Protein AF-A0A0Q4N2P0-F1 (afdb_monomer)

Structure (mmCIF, N/CA/C/O backbone):
data_AF-A0A0Q4N2P0-F1
#
_entry.id   AF-A0A0Q4N2P0-F1
#
loop_
_atom_site.group_PDB
_atom_site.id
_atom_site.type_symbol
_atom_site.label_atom_id
_atom_site.label_alt_id
_atom_site.label_comp_id
_atom_site.label_asym_id
_atom_site.label_entity_id
_atom_site.label_seq_id
_atom_site.pdbx_PDB_ins_code
_atom_site.Cartn_x
_atom_site.Cartn_y
_atom_site.Cartn_z
_atom_site.occupancy
_atom_site.B_iso_or_equiv
_atom_site.auth_seq_id
_atom_site.auth_comp_id
_atom_site.auth_asym_id
_atom_site.auth_atom_id
_atom_site.pdbx_PDB_model_num
ATOM 1 N N . MET A 1 1 ? 35.177 18.898 -22.103 1.00 40.25 1 MET A N 1
ATOM 2 C CA . MET A 1 1 ? 36.003 17.781 -22.608 1.00 40.25 1 MET A CA 1
ATOM 3 C C . MET A 1 1 ? 35.156 16.531 -22.483 1.00 40.25 1 MET A C 1
ATOM 5 O O . MET A 1 1 ? 34.851 16.154 -21.363 1.00 40.25 1 MET A O 1
ATOM 9 N N . THR A 1 2 ? 34.687 15.965 -23.589 1.00 44.34 2 THR A N 1
ATOM 10 C CA . THR A 1 2 ? 33.916 14.716 -23.588 1.00 44.34 2 THR A CA 1
ATOM 11 C C . THR A 1 2 ? 34.874 13.546 -23.350 1.00 44.34 2 THR A C 1
ATOM 13 O O . THR A 1 2 ? 35.857 13.396 -24.076 1.00 44.34 2 THR A O 1
ATOM 16 N N . GLN A 1 3 ? 34.646 12.768 -22.287 1.00 54.09 3 GLN A N 1
ATOM 17 C CA . GLN A 1 3 ? 35.372 11.512 -22.058 1.00 54.09 3 GLN A CA 1
ATOM 18 C C . GLN A 1 3 ? 35.049 10.526 -23.185 1.00 54.09 3 GLN A C 1
ATOM 20 O O . GLN A 1 3 ? 33.969 10.586 -23.773 1.00 54.09 3 GLN A O 1
ATOM 25 N N . SER A 1 4 ? 35.986 9.635 -23.523 1.00 59.88 4 SER A N 1
ATOM 26 C CA . SER A 1 4 ? 35.697 8.619 -24.536 1.00 59.88 4 SER A CA 1
ATOM 27 C C . SER A 1 4 ? 34.679 7.601 -23.988 1.00 59.88 4 SER A C 1
ATOM 29 O O . SER A 1 4 ? 34.742 7.275 -22.799 1.00 59.88 4 SER A O 1
ATOM 31 N N . PRO A 1 5 ? 33.789 7.038 -24.829 1.00 58.69 5 PRO A N 1
ATOM 32 C CA . PRO A 1 5 ? 32.802 6.033 -24.406 1.00 58.69 5 PRO A CA 1
ATOM 33 C C . PRO A 1 5 ? 33.418 4.839 -23.652 1.00 58.69 5 PRO A C 1
ATOM 35 O O . PRO A 1 5 ? 32.822 4.293 -22.732 1.00 58.69 5 PRO A O 1
ATOM 38 N N . PHE A 1 6 ? 34.662 4.479 -23.986 1.00 58.03 6 PHE A N 1
ATOM 39 C CA . PHE A 1 6 ? 35.413 3.404 -23.334 1.00 58.03 6 PHE A CA 1
ATOM 40 C C . PHE A 1 6 ? 35.863 3.755 -21.903 1.00 58.03 6 PHE A C 1
ATOM 42 O O . PHE A 1 6 ? 35.796 2.917 -21.005 1.00 58.03 6 PHE A O 1
ATOM 49 N N . GLN A 1 7 ? 36.297 4.999 -21.659 1.00 65.69 7 GLN A N 1
ATOM 50 C CA . GLN A 1 7 ? 36.649 5.472 -20.311 1.00 65.69 7 GLN A CA 1
ATOM 51 C C . GLN A 1 7 ? 35.414 5.600 -19.413 1.00 65.69 7 GLN A C 1
ATOM 53 O O . GLN A 1 7 ? 35.516 5.417 -18.201 1.00 65.69 7 GLN A O 1
ATOM 58 N N . PHE A 1 8 ? 34.264 5.885 -20.020 1.00 71.44 8 PHE A N 1
ATOM 59 C CA . PHE A 1 8 ? 32.977 6.008 -19.350 1.00 71.44 8 PHE A CA 1
ATOM 60 C C . PHE A 1 8 ? 32.439 4.649 -18.866 1.00 71.44 8 PHE A C 1
ATOM 62 O O . PHE A 1 8 ? 32.211 4.479 -17.670 1.00 71.44 8 PHE A O 1
ATOM 69 N N . ALA A 1 9 ? 32.352 3.656 -19.760 1.00 70.00 9 ALA A N 1
ATOM 70 C CA . ALA A 1 9 ? 31.955 2.277 -19.446 1.00 70.00 9 ALA A CA 1
ATOM 71 C C . ALA A 1 9 ? 32.813 1.657 -18.328 1.00 70.00 9 ALA A C 1
ATOM 73 O O . ALA A 1 9 ? 32.300 1.198 -17.311 1.00 70.00 9 ALA A O 1
ATOM 74 N N . THR A 1 10 ? 34.139 1.772 -18.458 1.00 76.75 10 THR A N 1
ATOM 75 C CA . THR A 1 10 ? 35.098 1.246 -17.469 1.00 76.75 10 THR A CA 1
ATOM 76 C C . THR A 1 10 ? 34.900 1.863 -16.080 1.00 76.75 10 THR A C 1
ATOM 78 O O . THR A 1 10 ? 35.131 1.217 -15.058 1.00 76.75 10 THR A O 1
ATOM 81 N N . ARG A 1 11 ? 34.487 3.134 -16.018 1.00 79.00 11 ARG A N 1
ATOM 82 C CA . ARG A 1 11 ? 34.264 3.840 -14.755 1.00 79.00 11 ARG A CA 1
ATOM 83 C C . ARG A 1 11 ? 32.935 3.458 -14.113 1.00 79.00 11 ARG A C 1
ATOM 85 O O . ARG A 1 11 ? 32.899 3.324 -12.893 1.00 79.00 11 ARG A O 1
ATOM 92 N N . LEU A 1 12 ? 31.891 3.248 -14.915 1.00 80.81 12 LEU A N 1
ATOM 93 C CA . LEU A 1 12 ? 30.617 2.711 -14.441 1.00 80.81 12 LEU A CA 1
ATOM 94 C C . LEU A 1 12 ? 30.805 1.309 -13.856 1.00 80.81 12 LEU A C 1
ATOM 96 O O . LEU A 1 12 ? 30.397 1.072 -12.724 1.00 80.81 12 LEU A O 1
ATOM 100 N N . ASP A 1 13 ? 31.507 0.427 -14.569 1.00 83.25 13 ASP A N 1
ATOM 101 C CA . ASP A 1 13 ? 31.791 -0.936 -14.109 1.00 83.25 13 ASP A CA 1
ATOM 102 C C . ASP A 1 13 ? 32.594 -0.929 -12.802 1.00 83.25 13 ASP A C 1
ATOM 104 O O . ASP A 1 13 ? 32.212 -1.577 -11.829 1.00 83.25 13 ASP A O 1
ATOM 108 N N . ALA A 1 14 ? 33.651 -0.113 -12.719 1.00 82.88 14 ALA A N 1
ATOM 109 C CA . ALA A 1 14 ? 34.452 0.017 -11.502 1.00 82.88 14 ALA A CA 1
ATOM 110 C C . ALA A 1 14 ? 33.663 0.599 -10.312 1.00 82.88 14 ALA A C 1
ATOM 112 O O . ALA A 1 14 ? 33.939 0.253 -9.159 1.00 82.88 14 ALA A O 1
ATOM 113 N N . ALA A 1 15 ? 32.707 1.497 -10.570 1.00 82.19 15 ALA A N 1
ATOM 114 C CA . ALA A 1 15 ? 31.836 2.061 -9.543 1.00 82.19 15 ALA A CA 1
ATOM 115 C C . ALA A 1 15 ? 30.784 1.042 -9.071 1.00 82.19 15 ALA A C 1
ATOM 117 O O . ALA A 1 15 ? 30.546 0.932 -7.866 1.00 82.19 15 ALA A O 1
ATOM 118 N N . LEU A 1 16 ? 30.216 0.260 -9.998 1.00 81.75 16 LEU A N 1
ATOM 119 C CA . LEU A 1 16 ? 29.271 -0.826 -9.725 1.00 81.75 16 LEU A CA 1
ATOM 120 C C . LEU A 1 16 ? 29.924 -1.976 -8.947 1.00 81.75 16 LEU A C 1
ATOM 122 O O . LEU A 1 16 ? 29.339 -2.456 -7.981 1.00 81.75 16 LEU A O 1
ATOM 126 N N . GLU A 1 17 ? 31.151 -2.378 -9.294 1.00 83.62 17 GLU A N 1
ATOM 127 C CA . GLU A 1 17 ? 31.903 -3.413 -8.562 1.00 83.62 17 GLU A CA 1
ATOM 128 C C . GLU A 1 17 ? 32.183 -3.018 -7.108 1.00 83.62 17 GLU A C 1
ATOM 130 O O . GLU A 1 17 ? 32.136 -3.852 -6.205 1.00 83.62 17 GLU A O 1
ATOM 135 N N . LYS A 1 18 ? 32.473 -1.734 -6.871 1.00 82.88 18 LYS A N 1
ATOM 136 C CA . L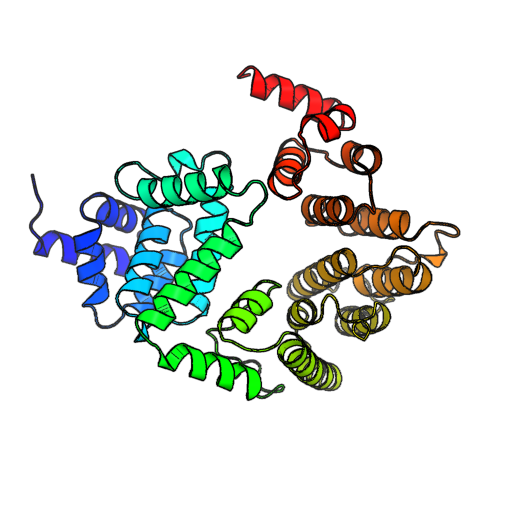YS A 1 18 ? 32.784 -1.202 -5.536 1.00 82.88 18 LYS A CA 1
ATOM 137 C C . LYS A 1 18 ? 31.551 -0.753 -4.758 1.00 82.88 18 LYS A C 1
ATOM 139 O O . LYS A 1 18 ? 31.703 -0.324 -3.615 1.00 82.88 18 LYS A O 1
ATOM 144 N N . LEU A 1 19 ? 30.365 -0.803 -5.374 1.00 79.50 19 LEU A N 1
ATOM 145 C CA . LEU A 1 19 ? 29.121 -0.233 -4.846 1.00 79.50 19 LEU A CA 1
ATOM 146 C C . LEU A 1 19 ? 29.303 1.227 -4.386 1.00 79.50 19 LEU A C 1
ATOM 148 O O . LEU A 1 19 ? 28.728 1.675 -3.391 1.00 79.50 19 LEU A O 1
ATOM 152 N N . PHE A 1 20 ? 30.150 1.985 -5.090 1.00 80.12 20 PHE A N 1
ATOM 153 C CA . PHE A 1 20 ? 30.475 3.357 -4.715 1.00 80.12 20 PHE A CA 1
ATOM 154 C C . PHE A 1 20 ? 29.491 4.328 -5.364 1.00 80.12 20 PHE A C 1
ATOM 156 O O . PHE A 1 20 ? 29.745 4.944 -6.397 1.00 80.12 20 PHE A O 1
ATOM 163 N N . TYR A 1 21 ? 28.333 4.443 -4.722 1.00 77.25 21 TYR A N 1
ATOM 164 C CA . TYR A 1 21 ? 27.180 5.190 -5.208 1.00 77.25 21 TYR A CA 1
ATOM 165 C C . TYR A 1 21 ? 27.422 6.630 -5.692 1.00 77.25 21 TYR A C 1
ATOM 167 O O . TYR A 1 21 ? 26.811 6.984 -6.695 1.00 77.25 21 TYR A O 1
ATOM 175 N N . PRO A 1 22 ? 28.277 7.461 -5.061 1.00 81.44 22 PRO A N 1
ATOM 176 C CA . PRO A 1 22 ? 28.550 8.802 -5.581 1.00 81.44 22 PRO A CA 1
ATOM 177 C C . PRO A 1 22 ? 29.142 8.792 -6.996 1.00 81.44 22 PRO A C 1
ATOM 179 O O . PRO A 1 22 ? 28.780 9.632 -7.811 1.00 81.44 22 PRO A O 1
ATOM 182 N N . ASP A 1 23 ? 30.003 7.821 -7.314 1.00 81.19 23 ASP A N 1
ATOM 183 C CA . ASP A 1 23 ? 30.568 7.702 -8.661 1.00 81.19 23 ASP A CA 1
ATOM 184 C C . ASP A 1 23 ? 29.542 7.135 -9.647 1.00 81.19 23 ASP A C 1
ATOM 186 O O . ASP A 1 23 ? 29.529 7.547 -10.802 1.00 81.19 23 ASP A O 1
ATOM 190 N N . ILE A 1 24 ? 28.657 6.235 -9.200 1.00 82.50 24 ILE A N 1
ATOM 191 C CA . ILE A 1 24 ? 27.544 5.733 -10.021 1.00 82.50 24 ILE A CA 1
ATOM 192 C C . ILE A 1 24 ? 26.613 6.896 -10.397 1.00 82.50 24 ILE A C 1
ATOM 194 O O . ILE A 1 24 ? 26.299 7.079 -11.569 1.00 82.50 24 ILE A O 1
ATOM 198 N N . GLU A 1 25 ? 26.205 7.704 -9.414 1.00 81.25 25 GLU A N 1
ATOM 199 C CA . GLU A 1 25 ? 25.364 8.892 -9.612 1.00 81.25 25 GLU A CA 1
ATOM 200 C C . GLU A 1 25 ? 26.034 9.878 -10.571 1.00 81.25 25 GLU A C 1
ATOM 202 O O . GLU A 1 25 ? 25.429 10.256 -11.572 1.00 81.25 25 GLU A O 1
ATOM 207 N N . TRP A 1 26 ? 27.311 10.188 -10.337 1.00 82.81 26 TRP A N 1
ATOM 208 C CA . TRP A 1 26 ? 28.092 11.067 -11.203 1.00 82.81 26 TRP A CA 1
ATOM 209 C C . TRP A 1 26 ? 28.149 10.568 -12.653 1.00 82.81 26 TRP A C 1
ATOM 211 O O . TRP A 1 26 ? 28.004 11.358 -13.582 1.00 82.81 26 TRP A O 1
ATOM 221 N N . VAL A 1 27 ? 28.322 9.261 -12.879 1.00 82.06 27 VAL A N 1
ATOM 222 C CA . VAL A 1 27 ? 28.331 8.683 -14.233 1.00 82.06 27 VAL A CA 1
ATOM 223 C C . VAL A 1 27 ? 26.992 8.920 -14.939 1.00 82.06 27 VAL A C 1
ATOM 225 O O . VAL A 1 27 ? 26.983 9.383 -16.080 1.00 82.06 27 VAL A O 1
ATOM 228 N N . PHE A 1 28 ? 25.865 8.671 -14.265 1.00 80.19 28 PHE A N 1
ATOM 229 C CA . PHE A 1 28 ? 24.548 8.945 -14.843 1.00 80.19 28 PHE A CA 1
ATOM 230 C C . PHE A 1 28 ? 24.298 10.440 -15.083 1.00 80.19 28 PHE A C 1
ATOM 232 O O . PHE A 1 28 ? 23.594 10.779 -16.032 1.00 80.19 28 PHE A O 1
ATOM 239 N N . GLU A 1 29 ? 24.853 11.328 -14.251 1.00 80.38 29 GLU A N 1
ATOM 240 C CA . GLU A 1 29 ? 24.749 12.784 -14.433 1.00 80.38 29 GLU A CA 1
ATOM 241 C C . GLU A 1 29 ? 25.507 13.250 -15.681 1.00 80.38 29 GLU A C 1
ATOM 243 O O . GLU A 1 29 ? 25.052 14.155 -16.376 1.00 80.38 29 GLU A O 1
ATOM 248 N N . GLN A 1 30 ? 26.649 12.629 -15.991 1.00 80.50 30 GLN A N 1
ATOM 249 C CA . GLN A 1 30 ? 27.462 13.012 -17.146 1.00 80.50 30 GLN A CA 1
ATOM 250 C C . GLN A 1 30 ? 26.917 12.485 -18.481 1.00 80.50 30 GLN A C 1
ATOM 252 O O . GLN A 1 30 ? 26.957 13.209 -19.475 1.00 80.50 30 GLN A O 1
ATOM 257 N N . ASP A 1 31 ? 26.448 11.235 -18.530 1.00 78.38 31 ASP A N 1
ATOM 258 C CA . ASP A 1 31 ? 25.878 10.642 -19.747 1.00 78.38 31 ASP A CA 1
ATOM 259 C C . ASP A 1 31 ? 24.848 9.557 -19.408 1.00 78.38 31 ASP A C 1
ATOM 261 O O . ASP A 1 31 ? 25.131 8.359 -19.337 1.00 78.38 31 ASP A O 1
ATOM 265 N N . PHE A 1 32 ? 23.614 10.011 -19.194 1.00 79.69 32 PHE A N 1
ATOM 266 C CA . PHE A 1 32 ? 22.510 9.150 -18.797 1.00 79.69 32 PHE A CA 1
ATOM 267 C C . PHE A 1 32 ? 22.210 8.055 -19.833 1.00 79.69 32 PHE A C 1
ATOM 269 O O . PHE A 1 32 ? 22.146 6.883 -19.476 1.00 79.69 32 PHE A O 1
ATOM 276 N N . GLU A 1 33 ? 22.033 8.399 -21.114 1.00 80.38 33 GLU A N 1
ATOM 277 C CA . GLU A 1 33 ? 21.675 7.397 -22.131 1.00 80.38 33 GLU A CA 1
ATOM 278 C C . GLU A 1 33 ? 22.855 6.464 -22.451 1.00 80.38 33 GLU A C 1
ATOM 280 O O . GLU A 1 33 ? 22.626 5.279 -22.689 1.00 80.38 33 GLU A O 1
ATOM 285 N N . GLY A 1 34 ? 24.103 6.945 -22.385 1.00 81.31 34 GLY A N 1
ATOM 286 C CA . GLY A 1 34 ? 25.290 6.096 -22.509 1.00 81.31 34 GLY A CA 1
ATOM 287 C C . GLY A 1 34 ? 25.412 5.077 -21.374 1.00 81.31 34 GLY A C 1
ATOM 288 O O . GLY A 1 34 ? 25.678 3.903 -21.629 1.00 81.31 34 GLY A O 1
ATOM 289 N N . ALA A 1 35 ? 25.144 5.484 -20.127 1.00 83.38 35 ALA A N 1
ATOM 290 C CA . ALA A 1 35 ? 25.134 4.578 -18.974 1.00 83.38 35 ALA A CA 1
ATOM 291 C C . ALA A 1 35 ? 24.027 3.523 -19.087 1.00 83.38 35 ALA A C 1
ATOM 293 O O . ALA A 1 35 ? 24.246 2.348 -18.799 1.00 83.38 35 ALA A O 1
ATOM 294 N N . ILE A 1 36 ? 22.845 3.936 -19.546 1.00 83.25 36 ILE A N 1
ATOM 295 C CA . ILE A 1 36 ? 21.710 3.042 -19.774 1.00 83.25 36 ILE A CA 1
ATOM 296 C C . ILE A 1 36 ? 22.008 2.015 -20.861 1.00 83.25 36 ILE A C 1
ATOM 298 O O . ILE A 1 36 ? 21.755 0.832 -20.644 1.00 83.25 36 ILE A O 1
ATOM 302 N N . ALA A 1 37 ? 22.541 2.450 -22.005 1.00 83.62 37 ALA A N 1
ATOM 303 C CA . ALA A 1 37 ? 22.911 1.556 -23.096 1.00 83.62 37 ALA A CA 1
ATOM 304 C C . ALA A 1 37 ? 23.977 0.551 -22.642 1.00 83.62 37 ALA A C 1
ATOM 306 O O . ALA A 1 37 ? 23.810 -0.647 -22.840 1.00 83.62 37 ALA A O 1
ATOM 307 N N . HIS A 1 38 ? 25.010 1.025 -21.934 1.00 85.31 38 HIS A N 1
ATOM 308 C CA . HIS A 1 38 ? 26.055 0.163 -21.383 1.00 85.31 38 HIS A CA 1
ATOM 309 C C . HIS A 1 38 ? 25.480 -0.917 -20.464 1.00 85.31 38 HIS A C 1
ATOM 311 O O . HIS A 1 38 ? 25.739 -2.094 -20.681 1.00 85.31 38 HIS A O 1
ATOM 317 N N . ILE A 1 39 ? 24.650 -0.542 -19.482 1.00 83.44 39 ILE A N 1
ATOM 318 C CA . ILE A 1 39 ? 24.038 -1.499 -18.544 1.00 83.44 39 ILE A CA 1
ATOM 319 C C . ILE A 1 39 ? 23.116 -2.482 -19.270 1.00 83.44 39 ILE A C 1
ATOM 321 O O . ILE A 1 39 ? 23.150 -3.675 -18.970 1.00 83.44 39 ILE A O 1
ATOM 325 N N . HIS A 1 40 ? 22.298 -1.996 -20.204 1.00 79.19 40 HIS A N 1
ATOM 326 C CA . HIS A 1 40 ? 21.392 -2.827 -20.995 1.00 79.19 40 HIS A CA 1
ATOM 327 C C . HIS A 1 40 ? 22.142 -3.906 -21.784 1.00 79.19 40 HIS A C 1
ATOM 329 O O . HIS A 1 40 ? 21.681 -5.041 -21.861 1.00 79.19 40 HIS A O 1
ATOM 335 N N . ASP A 1 41 ? 23.307 -3.555 -22.322 1.00 81.75 41 ASP A N 1
ATOM 336 C CA . ASP A 1 41 ? 24.119 -4.451 -23.141 1.00 81.75 41 ASP A CA 1
ATOM 337 C C . ASP A 1 41 ? 25.020 -5.380 -22.297 1.00 81.75 41 ASP A C 1
ATOM 339 O O . ASP A 1 41 ? 25.670 -6.274 -22.842 1.00 81.75 41 ASP A O 1
ATOM 343 N N . THR A 1 42 ? 25.054 -5.218 -20.964 1.00 77.62 42 THR A N 1
ATOM 344 C CA . THR A 1 42 ? 25.749 -6.156 -20.064 1.00 77.62 42 THR A CA 1
ATOM 345 C C . THR A 1 42 ? 24.971 -7.458 -19.856 1.00 77.62 42 THR A C 1
ATOM 347 O O . THR A 1 42 ? 23.750 -7.509 -19.945 1.00 77.62 42 THR A O 1
ATOM 350 N N . GLU A 1 43 ? 25.668 -8.528 -19.461 1.00 68.50 43 GLU A N 1
ATOM 351 C CA . GLU A 1 43 ? 25.049 -9.835 -19.179 1.00 68.50 43 GLU A CA 1
ATOM 352 C C . GLU A 1 43 ? 24.230 -9.885 -17.867 1.00 68.50 43 GLU A C 1
ATOM 354 O O . GLU A 1 43 ? 23.653 -10.924 -17.544 1.00 68.50 43 GLU A O 1
ATOM 359 N N . LYS A 1 44 ? 24.197 -8.809 -17.060 1.00 71.94 44 LYS A N 1
ATOM 360 C CA . LYS A 1 44 ? 23.580 -8.811 -15.712 1.00 71.94 44 LYS A CA 1
ATOM 361 C C . LYS A 1 44 ? 22.731 -7.562 -15.395 1.00 71.94 44 LYS A C 1
ATOM 363 O O . LYS A 1 44 ? 22.898 -6.970 -14.322 1.00 71.94 44 LYS A O 1
ATOM 368 N N . PRO A 1 45 ? 21.774 -7.176 -16.254 1.00 69.31 45 PRO A N 1
ATOM 369 C CA . PRO A 1 45 ? 20.985 -5.957 -16.068 1.00 69.31 45 PRO A CA 1
ATOM 370 C C . PRO A 1 45 ? 20.119 -5.994 -14.798 1.00 69.31 45 PRO A C 1
ATOM 372 O O . PRO A 1 45 ? 19.986 -4.977 -14.119 1.00 69.31 45 PRO A O 1
ATOM 375 N N . GLU A 1 46 ? 19.588 -7.158 -14.402 1.00 68.38 46 GLU A N 1
ATOM 376 C CA . GLU A 1 46 ? 18.789 -7.296 -13.173 1.00 68.38 46 GLU A CA 1
ATOM 377 C C . GLU A 1 46 ? 19.621 -7.050 -11.902 1.00 68.38 46 GLU A C 1
ATOM 379 O O . GLU A 1 46 ? 19.173 -6.352 -10.990 1.00 68.38 46 GLU A O 1
ATOM 384 N N . TYR A 1 47 ? 20.845 -7.582 -11.830 1.00 73.94 47 TYR A N 1
ATOM 385 C CA . TYR A 1 47 ? 21.735 -7.352 -10.687 1.00 73.94 47 TYR A CA 1
ATOM 386 C C . TYR A 1 47 ? 22.058 -5.864 -10.541 1.00 73.94 47 TYR A C 1
ATOM 388 O O . TYR A 1 47 ? 21.900 -5.300 -9.460 1.00 73.94 47 TYR A O 1
ATOM 396 N N . ILE A 1 48 ? 22.437 -5.215 -11.645 1.00 75.69 48 ILE A N 1
ATOM 397 C CA . ILE A 1 48 ? 22.760 -3.788 -11.651 1.00 75.69 48 ILE A CA 1
ATOM 398 C C . ILE A 1 48 ? 21.528 -2.970 -11.254 1.00 75.69 48 ILE A C 1
ATOM 400 O O . ILE A 1 48 ? 21.624 -2.103 -10.395 1.00 75.69 48 ILE A O 1
ATOM 404 N N . THR A 1 49 ? 20.350 -3.300 -11.783 1.00 73.38 49 THR A N 1
ATOM 405 C CA . THR A 1 49 ? 19.096 -2.626 -11.420 1.00 73.38 49 THR A CA 1
ATOM 406 C C . THR A 1 49 ? 18.794 -2.738 -9.919 1.00 73.38 49 THR A C 1
ATOM 408 O O . THR A 1 49 ? 18.403 -1.746 -9.305 1.00 73.38 49 THR A O 1
ATOM 411 N N . ASN A 1 50 ? 19.027 -3.903 -9.300 1.00 70.69 50 ASN A N 1
ATOM 412 C CA . ASN A 1 50 ? 18.898 -4.066 -7.846 1.00 70.69 50 ASN A CA 1
ATOM 413 C C . ASN A 1 50 ? 19.886 -3.173 -7.080 1.00 70.69 50 ASN A C 1
ATOM 415 O O . ASN A 1 50 ? 19.476 -2.515 -6.128 1.00 70.69 50 ASN A O 1
ATOM 419 N N . VAL A 1 51 ? 21.150 -3.110 -7.514 1.00 77.12 51 VAL A N 1
ATOM 420 C CA . VAL A 1 51 ? 22.170 -2.232 -6.913 1.00 77.12 51 VAL A CA 1
ATOM 421 C C . VAL A 1 51 ? 21.725 -0.770 -6.970 1.00 77.12 51 VAL A C 1
ATOM 423 O O . VAL A 1 51 ? 21.776 -0.068 -5.965 1.00 77.12 51 VAL A O 1
ATOM 426 N N . LEU A 1 52 ? 21.208 -0.305 -8.112 1.00 77.38 52 LEU A N 1
ATOM 427 C CA . LEU A 1 52 ? 20.723 1.074 -8.241 1.00 77.38 52 LEU A CA 1
ATOM 428 C C . LEU A 1 52 ? 19.539 1.373 -7.303 1.00 77.38 52 LEU A C 1
ATOM 430 O O . LEU A 1 52 ? 19.417 2.494 -6.812 1.00 77.38 52 LEU A O 1
ATOM 434 N N . LEU A 1 53 ? 18.688 0.380 -7.023 1.00 69.94 53 LEU A N 1
ATOM 435 C CA . LEU A 1 53 ? 17.535 0.511 -6.124 1.00 69.94 53 LEU A CA 1
ATOM 436 C C . LEU A 1 53 ? 17.903 0.566 -4.634 1.00 69.94 53 LEU A C 1
ATOM 438 O O . LEU A 1 53 ? 17.082 1.016 -3.830 1.00 69.94 53 LEU A O 1
ATOM 442 N N . GLU A 1 54 ? 19.109 0.148 -4.237 1.00 71.25 54 GLU A N 1
ATOM 443 C CA . GLU A 1 54 ? 19.552 0.243 -2.837 1.00 71.25 54 GLU A CA 1
ATOM 444 C C . GLU A 1 54 ? 19.646 1.697 -2.361 1.00 71.25 54 GLU A C 1
ATOM 446 O O . GLU A 1 54 ? 19.512 1.984 -1.165 1.00 71.25 54 GLU A O 1
ATOM 451 N N . ARG A 1 55 ? 19.819 2.637 -3.296 1.00 71.12 55 ARG A N 1
ATOM 452 C CA . ARG A 1 55 ? 19.940 4.057 -3.001 1.00 71.12 55 ARG A CA 1
ATOM 453 C C . ARG A 1 55 ? 18.768 4.840 -3.574 1.00 71.12 55 ARG A C 1
ATOM 455 O O . ARG A 1 55 ? 18.445 4.803 -4.754 1.00 71.12 55 ARG A O 1
ATOM 462 N N . LYS A 1 56 ? 18.116 5.595 -2.693 1.00 67.06 56 LYS A N 1
ATOM 463 C CA . LYS A 1 56 ? 16.917 6.376 -3.009 1.00 67.06 56 LYS A CA 1
ATOM 464 C C . LYS A 1 56 ? 17.301 7.721 -3.606 1.00 67.06 56 LYS A C 1
ATOM 466 O O . LYS A 1 56 ? 17.028 8.751 -2.996 1.00 67.06 56 LYS A O 1
ATOM 471 N N . THR A 1 57 ? 17.954 7.713 -4.76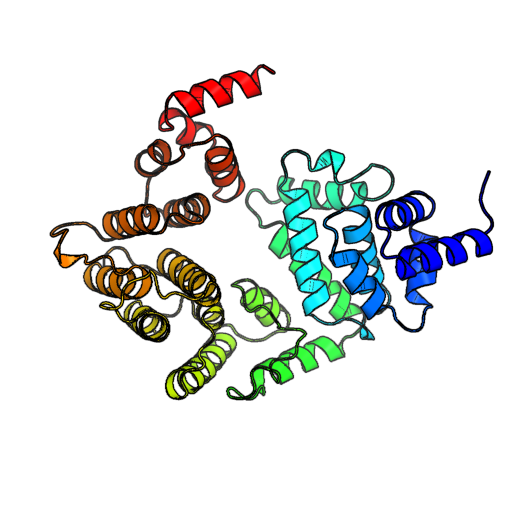3 1.00 69.88 57 THR A N 1
ATOM 472 C CA . THR A 1 57 ? 18.225 8.939 -5.515 1.00 69.88 57 THR A CA 1
ATOM 473 C C . THR A 1 57 ? 17.527 8.936 -6.865 1.00 69.88 57 THR A C 1
ATOM 475 O O . THR A 1 57 ? 17.162 7.886 -7.394 1.00 69.88 57 THR A O 1
ATOM 478 N N . PRO A 1 58 ? 17.247 10.116 -7.425 1.00 63.50 58 PRO A N 1
ATOM 479 C CA . PRO A 1 58 ? 16.197 10.228 -8.434 1.00 63.50 58 PRO A CA 1
ATOM 480 C C . PRO A 1 58 ? 16.751 10.008 -9.835 1.00 63.50 58 PRO A C 1
ATOM 482 O O . PRO A 1 58 ? 16.039 9.516 -10.707 1.00 63.50 58 PRO A O 1
ATOM 485 N N . ILE A 1 59 ? 18.046 10.276 -10.022 1.00 69.38 59 ILE A N 1
ATOM 486 C CA . ILE A 1 59 ? 18.774 9.861 -11.213 1.00 69.38 59 ILE A CA 1
ATOM 487 C C . ILE A 1 59 ? 18.856 8.336 -11.315 1.00 69.38 59 ILE A C 1
ATOM 489 O O . ILE A 1 59 ? 18.617 7.789 -12.388 1.00 69.38 59 ILE A O 1
ATOM 493 N N . LEU A 1 60 ? 19.054 7.643 -10.188 1.00 76.44 60 LEU A N 1
ATOM 494 C CA . LEU A 1 60 ? 19.030 6.183 -10.135 1.00 76.44 60 LEU A CA 1
ATOM 495 C C . LEU A 1 60 ? 17.607 5.640 -10.296 1.00 76.44 60 LEU A C 1
ATOM 497 O O . LEU A 1 60 ? 17.403 4.691 -11.043 1.00 76.44 60 LEU A O 1
ATOM 501 N N . ALA A 1 61 ? 16.596 6.282 -9.701 1.00 67.38 61 ALA A N 1
ATOM 502 C CA . ALA A 1 61 ? 15.197 5.914 -9.916 1.00 67.38 61 ALA A CA 1
ATOM 503 C C . ALA A 1 61 ? 14.791 6.056 -11.394 1.00 67.38 61 ALA A C 1
ATOM 505 O O . ALA A 1 61 ? 14.152 5.161 -11.944 1.00 67.38 61 ALA A O 1
ATOM 506 N N . ARG A 1 62 ? 15.199 7.141 -12.071 1.00 72.94 62 ARG A N 1
ATOM 507 C CA . ARG A 1 62 ? 15.007 7.305 -13.520 1.00 72.94 62 ARG A CA 1
ATOM 508 C C . ARG A 1 62 ? 15.788 6.260 -14.310 1.00 72.94 62 ARG A C 1
ATOM 510 O O . ARG A 1 62 ? 15.249 5.729 -15.277 1.00 72.94 62 ARG A O 1
ATOM 517 N N . ALA A 1 63 ? 17.024 5.967 -13.912 1.00 75.38 63 ALA A N 1
ATOM 518 C CA . ALA A 1 63 ? 17.841 4.962 -14.574 1.00 75.38 63 ALA A CA 1
ATOM 519 C C . ALA A 1 63 ? 17.175 3.590 -14.522 1.00 75.38 63 ALA A C 1
ATOM 521 O O . ALA A 1 63 ? 17.014 2.942 -15.550 1.00 75.38 63 ALA A O 1
ATOM 522 N N . VAL A 1 64 ? 16.676 3.208 -13.350 1.00 75.75 64 VAL A N 1
ATOM 523 C CA . VAL A 1 64 ? 15.897 1.990 -13.173 1.00 75.75 64 VAL A CA 1
ATOM 524 C C . VAL A 1 64 ? 14.639 2.028 -14.043 1.00 75.75 64 VAL A C 1
ATOM 526 O O . VAL A 1 64 ? 14.461 1.127 -14.851 1.00 75.75 64 VAL A O 1
ATOM 529 N N . LEU A 1 65 ? 13.812 3.083 -13.986 1.00 69.88 65 LEU A N 1
ATOM 530 C CA . LEU A 1 65 ? 12.634 3.214 -14.864 1.00 69.88 65 LEU A CA 1
ATOM 531 C C . LEU A 1 65 ? 12.992 2.997 -16.342 1.00 69.88 65 LEU A C 1
ATOM 533 O O . LEU A 1 65 ? 12.265 2.314 -17.060 1.00 69.88 65 LEU A O 1
ATOM 537 N N . ARG A 1 66 ? 14.118 3.553 -16.793 1.00 75.50 66 ARG A N 1
ATOM 538 C CA . ARG A 1 66 ? 14.588 3.455 -18.174 1.00 75.50 66 ARG A CA 1
ATOM 539 C C . ARG A 1 66 ? 15.111 2.058 -18.525 1.00 75.50 66 ARG A C 1
ATOM 541 O O . ARG A 1 66 ? 14.747 1.546 -19.579 1.00 75.50 66 ARG A O 1
ATOM 548 N N . LEU A 1 67 ? 15.893 1.419 -17.656 1.00 76.19 67 LEU A N 1
ATOM 549 C CA . LEU A 1 67 ? 16.365 0.037 -17.834 1.00 76.19 67 LEU A CA 1
ATOM 550 C C . LEU A 1 67 ? 15.192 -0.943 -17.905 1.00 76.19 67 LEU A C 1
ATOM 552 O O . LEU A 1 67 ? 15.124 -1.768 -18.816 1.00 76.19 67 LEU A O 1
ATOM 556 N N . LEU A 1 68 ? 14.213 -0.769 -17.013 1.00 69.31 68 LEU A N 1
ATOM 557 C CA . LEU A 1 68 ? 12.984 -1.557 -16.983 1.00 69.31 68 LEU A CA 1
ATOM 558 C C . LEU A 1 68 ? 12.168 -1.396 -18.285 1.00 69.31 68 LEU A C 1
ATOM 560 O O . LEU A 1 68 ? 11.516 -2.333 -18.736 1.00 69.31 68 LEU A O 1
ATOM 564 N N . GLN A 1 69 ? 12.214 -0.227 -18.930 1.00 68.62 69 GLN A N 1
ATOM 565 C CA . GLN A 1 69 ? 11.592 -0.020 -20.241 1.00 68.62 69 GLN A CA 1
ATOM 566 C C . GLN A 1 69 ? 12.366 -0.664 -21.397 1.00 68.62 69 GLN A C 1
ATOM 568 O O . GLN A 1 69 ? 11.765 -0.914 -22.439 1.00 68.62 69 GLN A O 1
ATOM 573 N N . LEU A 1 70 ? 13.681 -0.858 -21.299 1.00 70.56 70 LEU A N 1
ATOM 574 C CA . LEU A 1 70 ? 14.499 -1.329 -22.423 1.00 70.56 70 LEU A CA 1
ATOM 575 C C . LEU A 1 70 ? 14.639 -2.852 -22.459 1.00 70.56 70 LEU A C 1
ATOM 577 O O . LEU A 1 70 ? 14.553 -3.411 -23.547 1.00 70.56 70 LEU A O 1
ATOM 581 N N . ALA A 1 71 ? 14.732 -3.507 -21.299 1.00 66.75 71 ALA A N 1
ATOM 582 C CA . ALA A 1 71 ? 14.892 -4.958 -21.187 1.00 66.75 71 ALA A CA 1
ATOM 583 C C . ALA A 1 71 ? 13.704 -5.608 -20.448 1.00 66.75 71 ALA A C 1
ATOM 585 O O . ALA A 1 71 ? 13.850 -6.039 -19.298 1.00 66.75 71 ALA A O 1
ATOM 586 N N . PRO A 1 72 ? 12.515 -5.692 -21.079 1.00 59.38 72 PRO A N 1
ATOM 587 C CA . PRO A 1 72 ? 11.302 -6.154 -20.413 1.00 59.38 72 PRO A CA 1
ATOM 588 C C . PRO A 1 72 ? 11.374 -7.616 -19.943 1.00 59.38 72 PRO A C 1
ATOM 590 O O . PRO A 1 72 ? 10.723 -7.982 -18.971 1.00 59.38 72 PRO A O 1
ATOM 593 N N . ASP A 1 73 ? 12.211 -8.434 -20.575 1.00 56.38 73 ASP A N 1
ATOM 594 C CA . ASP A 1 73 ? 12.350 -9.861 -20.256 1.00 56.38 73 ASP A CA 1
ATOM 595 C C . ASP A 1 73 ? 13.212 -10.104 -19.004 1.00 56.38 73 ASP A C 1
ATOM 597 O O . ASP A 1 73 ? 13.212 -11.191 -18.434 1.00 56.38 73 ASP A O 1
ATOM 601 N N . THR A 1 74 ? 13.922 -9.068 -18.546 1.00 55.31 74 THR A N 1
ATOM 602 C CA . THR A 1 74 ? 14.732 -9.068 -17.313 1.00 55.31 74 THR A CA 1
ATOM 603 C C . THR A 1 74 ? 13.979 -8.453 -16.124 1.00 55.31 74 THR A C 1
ATOM 605 O O . THR A 1 74 ? 14.526 -8.293 -15.033 1.00 55.31 74 THR A O 1
ATOM 608 N N . LEU A 1 75 ? 12.701 -8.099 -16.331 1.00 60.12 75 LEU A N 1
ATOM 609 C CA . LEU A 1 75 ? 11.824 -7.500 -15.331 1.00 60.12 75 LEU A CA 1
ATOM 610 C C . LEU A 1 75 ? 11.329 -8.535 -14.322 1.00 60.12 75 LEU A C 1
ATOM 612 O O . LEU A 1 75 ? 10.380 -9.272 -14.592 1.00 60.12 75 LEU A O 1
ATOM 616 N N . SER A 1 76 ? 11.838 -8.486 -13.092 1.00 61.56 76 SER A N 1
ATOM 617 C CA . SER A 1 76 ? 11.062 -8.982 -11.956 1.00 61.56 76 SER A CA 1
ATOM 618 C C . SER A 1 76 ? 10.070 -7.905 -11.493 1.00 61.56 76 SER A C 1
ATOM 620 O O . SER A 1 76 ? 10.414 -6.734 -11.321 1.00 61.56 76 SER A O 1
ATOM 622 N N . LEU A 1 77 ? 8.803 -8.283 -11.268 1.00 63.34 77 LEU A N 1
ATOM 623 C CA . LEU A 1 77 ? 7.748 -7.374 -10.760 1.00 63.34 77 LEU A CA 1
ATOM 624 C C . LEU A 1 77 ? 8.169 -6.660 -9.462 1.00 63.34 77 LEU A C 1
ATOM 626 O O . LEU A 1 77 ? 7.725 -5.549 -9.176 1.00 63.34 77 LEU A O 1
ATOM 630 N N . ARG A 1 78 ? 9.085 -7.276 -8.710 1.00 65.06 78 ARG A N 1
ATOM 631 C CA . ARG A 1 78 ? 9.698 -6.725 -7.506 1.00 65.06 78 ARG A CA 1
ATOM 632 C C . ARG A 1 78 ? 10.428 -5.421 -7.805 1.00 65.06 78 ARG A C 1
ATOM 634 O O . ARG A 1 78 ? 10.208 -4.445 -7.093 1.00 65.06 78 ARG A O 1
ATOM 641 N N . LEU A 1 79 ? 11.234 -5.390 -8.868 1.00 68.56 79 LEU A N 1
ATOM 642 C CA . LEU A 1 79 ? 11.968 -4.196 -9.292 1.00 68.56 79 LEU A CA 1
ATOM 643 C C . LEU A 1 79 ? 11.007 -3.083 -9.693 1.00 68.56 79 LEU A C 1
ATOM 645 O O . LEU A 1 79 ? 11.184 -1.937 -9.288 1.00 68.56 79 LEU A O 1
ATOM 649 N N . LEU A 1 80 ? 9.945 -3.415 -10.431 1.00 72.31 80 LEU A N 1
ATOM 650 C CA . LEU A 1 80 ? 8.919 -2.441 -10.812 1.00 72.31 80 LEU A CA 1
ATOM 651 C C . LEU A 1 80 ? 8.251 -1.822 -9.587 1.00 72.31 80 LEU A C 1
ATOM 653 O O . LEU A 1 80 ? 8.150 -0.599 -9.490 1.00 72.31 80 LEU A O 1
ATOM 657 N N . ASN A 1 81 ? 7.859 -2.650 -8.620 1.00 70.88 81 ASN A N 1
ATOM 658 C CA . ASN A 1 81 ? 7.222 -2.187 -7.391 1.00 70.88 81 ASN A CA 1
ATOM 659 C C . ASN A 1 81 ? 8.178 -1.339 -6.531 1.00 70.88 81 ASN A C 1
ATOM 661 O O . ASN A 1 81 ? 7.778 -0.288 -6.027 1.00 70.88 81 ASN A O 1
ATOM 665 N N . GLN A 1 82 ? 9.450 -1.734 -6.411 1.00 72.06 82 GLN A N 1
ATOM 666 C CA . GLN A 1 82 ? 10.481 -0.949 -5.718 1.00 72.06 82 GLN A CA 1
ATOM 667 C C . GLN A 1 82 ? 10.725 0.405 -6.394 1.00 72.06 82 GLN A C 1
ATOM 669 O O . GLN A 1 82 ? 10.864 1.423 -5.716 1.00 72.06 82 GLN A O 1
ATOM 674 N N . THR A 1 83 ? 10.708 0.436 -7.724 1.00 73.19 83 THR A N 1
ATOM 675 C CA . THR A 1 83 ? 10.878 1.667 -8.502 1.00 73.19 83 THR A CA 1
ATOM 676 C C . THR A 1 83 ? 9.720 2.628 -8.267 1.00 73.19 83 THR A C 1
ATOM 678 O O . THR A 1 83 ? 9.943 3.789 -7.932 1.00 73.19 83 THR A O 1
ATOM 681 N N . VAL A 1 84 ? 8.477 2.137 -8.338 1.00 76.25 84 VAL A N 1
ATOM 682 C CA . VAL A 1 84 ? 7.277 2.917 -7.989 1.00 76.25 84 VAL A CA 1
ATOM 683 C C . VAL A 1 84 ? 7.387 3.496 -6.577 1.00 76.25 84 VAL A C 1
ATOM 685 O O . VAL A 1 84 ? 7.074 4.673 -6.362 1.00 76.25 84 VAL A O 1
ATOM 688 N N . ASP A 1 85 ? 7.816 2.679 -5.610 1.00 73.38 85 ASP A N 1
ATOM 689 C CA . ASP A 1 85 ? 7.974 3.086 -4.216 1.00 73.38 85 ASP A CA 1
ATOM 690 C C . ASP A 1 85 ? 8.955 4.252 -4.076 1.00 73.38 85 ASP A C 1
ATOM 692 O O . ASP A 1 85 ? 8.591 5.289 -3.513 1.00 73.38 85 ASP A O 1
ATOM 696 N N . ILE A 1 86 ? 10.163 4.098 -4.623 1.00 72.38 86 ILE A N 1
ATOM 697 C CA . ILE A 1 86 ? 11.234 5.095 -4.537 1.00 72.38 86 ILE A CA 1
ATOM 698 C C . ILE A 1 86 ? 10.829 6.381 -5.257 1.00 72.38 86 ILE A C 1
ATOM 700 O O . ILE A 1 86 ? 10.881 7.449 -4.648 1.00 72.38 86 ILE A O 1
ATOM 704 N N . THR A 1 87 ? 10.350 6.298 -6.502 1.00 73.38 87 THR A N 1
ATOM 705 C CA . THR A 1 87 ? 9.939 7.477 -7.279 1.00 73.38 87 THR A CA 1
ATOM 706 C C . THR A 1 87 ? 8.816 8.247 -6.587 1.00 73.38 87 THR A C 1
ATOM 708 O O . THR A 1 87 ? 8.882 9.470 -6.489 1.00 73.38 87 THR A O 1
ATOM 711 N N . THR A 1 88 ? 7.812 7.552 -6.037 1.00 75.12 88 THR A N 1
ATOM 712 C CA . THR A 1 88 ? 6.743 8.227 -5.285 1.00 75.12 88 THR A CA 1
ATOM 713 C C . THR A 1 88 ? 7.290 8.904 -4.029 1.00 75.12 88 THR A C 1
ATOM 715 O O . THR A 1 88 ? 6.907 10.028 -3.717 1.00 75.12 88 THR A O 1
ATOM 718 N N . THR A 1 89 ? 8.156 8.222 -3.269 1.00 72.25 89 THR A N 1
ATOM 719 C CA . THR A 1 89 ? 8.731 8.783 -2.039 1.00 72.25 89 THR A CA 1
ATOM 720 C C . THR A 1 89 ? 9.530 10.050 -2.326 1.00 72.25 89 THR A C 1
ATOM 722 O O . THR A 1 89 ? 9.405 11.017 -1.580 1.00 72.25 89 THR A O 1
ATOM 725 N N . LEU A 1 90 ? 10.300 10.055 -3.413 1.00 71.00 90 LEU A N 1
ATOM 726 C CA . LEU A 1 90 ? 11.067 11.216 -3.855 1.00 71.00 90 LEU A CA 1
ATOM 727 C C . LEU A 1 90 ? 10.163 12.369 -4.298 1.00 71.00 90 LEU A C 1
ATOM 729 O O . LEU A 1 90 ? 10.413 13.508 -3.925 1.00 71.00 90 LEU A O 1
ATOM 733 N N . TYR A 1 91 ? 9.085 12.077 -5.030 1.00 74.19 91 TYR A N 1
ATOM 734 C CA . TYR A 1 91 ? 8.112 13.094 -5.441 1.00 74.19 91 TYR A CA 1
ATOM 735 C C . TYR A 1 91 ? 7.380 13.733 -4.256 1.00 74.19 91 TYR A C 1
ATOM 737 O O . TYR A 1 91 ? 7.127 14.932 -4.251 1.00 74.19 91 TYR A O 1
ATOM 745 N N . ASN A 1 92 ? 7.061 12.945 -3.229 1.00 69.44 92 ASN A N 1
ATOM 746 C CA . ASN A 1 92 ? 6.311 13.423 -2.070 1.00 69.44 92 ASN A CA 1
ATOM 747 C C . ASN A 1 92 ? 7.177 14.096 -0.991 1.00 69.44 92 ASN A C 1
ATOM 749 O O . ASN A 1 92 ? 6.620 14.521 0.028 1.00 69.44 92 ASN A O 1
ATOM 753 N N . SER A 1 93 ? 8.504 14.169 -1.144 1.00 65.19 93 SER A N 1
ATOM 754 C CA . SER A 1 93 ? 9.369 14.828 -0.156 1.00 65.19 93 SER A CA 1
ATOM 755 C C . SER A 1 93 ? 9.229 16.361 -0.221 1.00 65.19 93 SER A C 1
ATOM 757 O O . SER A 1 93 ? 8.658 16.907 -1.162 1.00 65.19 93 SER A O 1
ATOM 759 N N . SER A 1 94 ? 9.666 17.082 0.822 1.00 53.91 94 SER A N 1
ATOM 760 C CA . SER A 1 94 ? 9.679 18.560 0.806 1.00 53.91 94 SER A CA 1
ATOM 761 C C . SER A 1 94 ? 10.596 19.130 -0.274 1.00 53.91 94 SER A C 1
ATOM 763 O O . SER A 1 94 ? 10.304 20.194 -0.808 1.00 53.91 94 SER A O 1
ATOM 765 N N . ASP A 1 95 ? 11.636 18.381 -0.632 1.00 64.00 95 ASP A N 1
ATOM 766 C CA . ASP A 1 95 ? 12.726 18.834 -1.494 1.00 64.00 95 ASP A CA 1
ATOM 767 C C . ASP A 1 95 ? 12.631 18.141 -2.862 1.00 64.00 95 ASP A C 1
ATOM 769 O O . ASP A 1 95 ? 13.624 17.891 -3.538 1.00 64.00 95 ASP A O 1
ATOM 773 N N . ALA A 1 96 ? 11.408 17.795 -3.285 1.00 63.12 96 ALA A N 1
ATOM 774 C CA . ALA A 1 96 ? 11.152 17.073 -4.528 1.00 63.12 96 ALA A CA 1
ATOM 775 C C . ALA A 1 96 ? 11.832 17.745 -5.735 1.00 63.12 96 ALA A C 1
ATOM 777 O O . ALA A 1 96 ? 12.425 17.065 -6.564 1.00 63.12 96 ALA A O 1
ATOM 778 N N . ALA A 1 97 ? 11.831 19.078 -5.808 1.00 62.66 97 ALA A N 1
ATOM 779 C CA . ALA A 1 97 ? 12.506 19.807 -6.882 1.00 62.66 97 ALA A CA 1
ATOM 780 C C . ALA A 1 97 ? 14.038 19.610 -6.892 1.00 62.66 97 ALA A C 1
ATOM 782 O O . ALA A 1 97 ? 14.629 19.556 -7.968 1.00 62.66 97 ALA A O 1
ATOM 783 N N . GLU A 1 98 ? 14.675 19.464 -5.726 1.00 59.81 98 GLU A N 1
ATOM 784 C CA . GLU A 1 98 ? 16.114 19.172 -5.608 1.00 59.81 98 GLU A CA 1
ATOM 785 C C . GLU A 1 98 ? 16.416 17.714 -5.943 1.00 59.81 98 GLU A C 1
ATOM 787 O O . GLU A 1 98 ? 17.456 17.382 -6.509 1.00 59.81 98 GLU A O 1
ATOM 792 N N . HIS A 1 99 ? 15.467 16.835 -5.636 1.00 59.34 99 HIS A N 1
ATOM 793 C CA . HIS A 1 99 ? 15.546 15.441 -6.008 1.00 59.34 99 HIS A CA 1
ATOM 794 C C . HIS A 1 99 ? 15.435 15.246 -7.521 1.00 59.34 99 HIS A C 1
ATOM 796 O O . HIS A 1 99 ? 16.132 14.404 -8.055 1.00 59.34 99 HIS A O 1
ATOM 802 N N . PHE A 1 100 ? 14.641 16.002 -8.269 1.00 62.12 100 PHE A N 1
ATOM 803 C CA . PHE A 1 100 ? 14.567 15.825 -9.723 1.00 62.12 100 PHE A CA 1
ATOM 804 C C . PHE A 1 100 ? 15.442 16.857 -10.463 1.00 62.12 100 PHE A C 1
ATOM 806 O O . PHE A 1 100 ? 14.895 17.823 -11.000 1.00 62.12 100 PHE A O 1
ATOM 813 N N . PRO A 1 101 ? 16.785 16.675 -10.544 1.00 54.41 101 PRO A N 1
ATOM 814 C CA . PRO A 1 101 ? 17.670 17.661 -11.148 1.00 54.41 101 PRO A CA 1
ATOM 815 C C . PRO A 1 101 ? 17.304 17.903 -12.611 1.00 54.41 101 PRO A C 1
ATOM 817 O O . PRO A 1 101 ? 16.845 17.002 -13.323 1.00 54.41 101 PRO A O 1
ATOM 820 N N . VAL A 1 102 ? 17.541 19.140 -13.052 1.00 54.06 102 VAL A N 1
ATOM 821 C CA . VAL A 1 102 ? 17.121 19.687 -14.354 1.00 54.06 102 VAL A CA 1
ATOM 822 C C . VAL A 1 102 ? 17.562 18.821 -15.533 1.00 54.06 102 VAL A C 1
ATOM 824 O O . VAL A 1 102 ? 16.816 18.672 -16.494 1.00 54.06 102 VAL A O 1
ATOM 827 N N . GLU A 1 103 ? 18.743 18.220 -15.436 1.00 50.19 103 GLU A N 1
ATOM 828 C CA . GLU A 1 103 ? 19.389 17.486 -16.526 1.00 50.19 103 GLU A CA 1
ATOM 829 C C . GLU A 1 103 ? 18.832 16.069 -16.704 1.00 50.19 103 GLU A C 1
ATOM 831 O O . GLU A 1 103 ? 18.932 15.498 -17.789 1.00 50.19 103 GLU A O 1
ATOM 836 N N . CYS A 1 104 ? 18.211 15.497 -15.664 1.00 50.84 104 CYS A N 1
ATOM 837 C CA . CYS A 1 104 ? 17.777 14.104 -15.688 1.00 50.84 104 CYS A CA 1
ATOM 838 C C . CYS A 1 104 ? 16.353 13.874 -15.168 1.00 50.84 104 CYS A C 1
ATOM 840 O O . CYS A 1 104 ? 15.530 13.282 -15.856 1.00 50.84 104 CYS A O 1
ATOM 842 N N . GLY A 1 105 ? 16.028 14.321 -13.958 1.00 55.03 105 GLY A N 1
ATOM 843 C CA . GLY A 1 105 ? 14.753 14.002 -13.308 1.00 55.03 105 GLY A CA 1
ATOM 844 C C . GLY A 1 105 ? 13.573 14.869 -13.755 1.00 55.03 105 GLY A C 1
ATOM 845 O O . GLY A 1 105 ? 12.421 14.493 -13.532 1.00 55.03 105 GLY A O 1
ATOM 846 N N . ARG A 1 106 ? 13.842 16.021 -14.379 1.00 68.19 106 ARG A N 1
ATOM 847 C CA . ARG A 1 106 ? 12.839 17.073 -14.574 1.00 68.19 106 ARG A CA 1
ATOM 848 C C . ARG A 1 106 ? 11.673 16.684 -15.472 1.00 68.19 106 ARG A C 1
ATOM 850 O O . ARG A 1 106 ? 10.549 17.020 -15.139 1.00 68.19 106 ARG A O 1
ATOM 857 N N . THR A 1 107 ? 11.890 15.901 -16.527 1.00 67.62 107 THR A N 1
ATOM 858 C CA . THR A 1 107 ? 10.784 15.420 -17.376 1.00 67.62 107 THR A CA 1
ATOM 859 C C . THR A 1 107 ? 9.781 14.583 -16.581 1.00 67.62 107 THR A C 1
ATOM 861 O O . THR A 1 107 ? 8.582 14.814 -16.675 1.00 67.62 107 THR A O 1
ATOM 864 N N . LEU A 1 108 ? 10.264 13.662 -15.739 1.00 69.69 108 LEU A N 1
ATOM 865 C CA . LEU A 1 108 ? 9.398 12.845 -14.888 1.00 69.69 108 LEU A CA 1
ATOM 866 C C . LEU A 1 108 ? 8.691 13.703 -13.830 1.00 69.69 108 LEU A C 1
ATOM 868 O O . LEU A 1 108 ? 7.505 13.521 -13.580 1.00 69.69 108 LEU A O 1
ATOM 872 N N . TYR A 1 109 ? 9.397 14.661 -13.230 1.00 75.44 109 TYR A N 1
ATOM 873 C CA . TYR A 1 109 ? 8.805 15.606 -12.283 1.00 75.44 109 TYR A CA 1
ATOM 874 C C . TYR A 1 109 ? 7.712 16.473 -12.919 1.00 75.44 109 TYR A C 1
ATOM 876 O O . TYR A 1 109 ? 6.636 16.624 -12.344 1.00 75.44 109 TYR A O 1
ATOM 884 N N . ASP A 1 110 ? 7.958 16.991 -14.120 1.00 78.62 110 ASP A N 1
ATOM 885 C CA . ASP A 1 110 ? 7.018 17.818 -14.872 1.00 78.62 110 ASP A CA 1
ATOM 886 C C . ASP A 1 110 ? 5.791 17.002 -15.310 1.00 78.62 110 ASP A C 1
ATOM 888 O O . ASP A 1 110 ? 4.667 17.487 -15.193 1.00 78.62 110 ASP A O 1
ATOM 892 N N . GLU A 1 111 ? 5.966 15.743 -15.727 1.00 75.50 111 GLU A N 1
ATOM 893 C CA . GLU A 1 111 ? 4.860 14.819 -16.020 1.00 75.50 111 GLU A CA 1
ATOM 894 C C . GLU A 1 111 ? 4.001 14.539 -14.783 1.00 75.50 111 GLU A C 1
ATOM 896 O O . GLU A 1 111 ? 2.770 14.588 -14.853 1.00 75.50 111 GLU A O 1
ATOM 901 N N . LEU A 1 112 ? 4.636 14.278 -13.637 1.00 79.25 112 LEU A N 1
ATOM 902 C CA . LEU A 1 112 ? 3.930 14.047 -12.378 1.00 79.25 112 LEU A CA 1
ATOM 903 C C . LEU A 1 112 ? 3.198 15.306 -11.900 1.00 79.25 112 LEU A C 1
ATOM 905 O O . LEU A 1 112 ? 2.046 15.211 -11.485 1.00 79.25 112 LEU A O 1
ATOM 909 N N . ASN A 1 113 ? 3.815 16.482 -12.017 1.00 81.69 113 ASN A N 1
ATOM 910 C CA . ASN A 1 113 ? 3.180 17.767 -11.715 1.00 81.69 113 ASN A CA 1
ATOM 911 C C . ASN A 1 113 ? 2.021 18.087 -12.656 1.00 81.69 113 ASN A C 1
ATOM 913 O O . ASN A 1 113 ? 0.981 18.597 -12.234 1.00 81.69 113 ASN A O 1
ATOM 917 N N . HIS A 1 114 ? 2.172 17.789 -13.943 1.00 82.56 114 HIS A N 1
ATOM 918 C CA . HIS A 1 114 ? 1.087 17.941 -14.897 1.00 82.56 114 HIS A CA 1
ATOM 919 C C . HIS A 1 114 ? -0.078 17.006 -14.548 1.00 82.56 114 HIS A C 1
ATOM 921 O O . HIS A 1 114 ? -1.230 17.438 -14.520 1.00 82.56 114 HIS A O 1
ATOM 927 N N . PHE A 1 115 ? 0.203 15.749 -14.196 1.00 82.69 115 PHE A N 1
ATOM 928 C CA . PHE A 1 115 ? -0.817 14.797 -13.766 1.00 82.69 115 PHE A CA 1
ATOM 929 C C . PHE A 1 115 ? -1.556 15.259 -12.501 1.00 82.69 115 PHE A C 1
ATOM 931 O O . PHE A 1 115 ? -2.786 15.262 -12.489 1.00 82.69 115 PHE A O 1
ATOM 938 N N . THR A 1 116 ? -0.841 15.684 -11.457 1.00 79.69 116 THR A N 1
ATOM 939 C CA . THR A 1 116 ? -1.455 16.109 -10.186 1.00 79.69 116 THR A CA 1
ATOM 940 C C . THR A 1 116 ? -2.215 17.427 -10.301 1.00 79.69 116 THR A C 1
ATOM 942 O O . THR A 1 116 ? -3.263 17.577 -9.675 1.00 79.69 116 THR A O 1
ATOM 945 N N . SER A 1 117 ? -1.745 18.366 -11.128 1.00 77.00 117 SER A N 1
ATOM 946 C CA . SER A 1 117 ? -2.461 19.624 -11.392 1.00 77.00 117 SER A CA 1
ATOM 947 C C . SER A 1 117 ? -3.746 19.416 -12.196 1.00 77.00 117 SER A C 1
ATOM 949 O O . SER A 1 117 ? -4.741 20.094 -11.949 1.00 77.00 117 SER A O 1
ATOM 951 N N . THR A 1 118 ? -3.752 18.459 -13.127 1.00 81.38 118 THR A N 1
ATOM 952 C CA . THR A 1 118 ? -4.936 18.118 -13.934 1.00 81.38 118 THR A CA 1
ATOM 953 C C . THR A 1 118 ? -5.890 17.156 -13.230 1.00 81.38 118 THR A C 1
ATOM 955 O O . THR A 1 118 ? -7.077 17.143 -13.547 1.00 81.38 118 THR A O 1
ATOM 958 N N . ASN A 1 119 ? -5.406 16.388 -12.249 1.00 73.69 119 ASN A N 1
ATOM 959 C CA . ASN A 1 119 ? -6.196 15.430 -11.475 1.00 73.69 119 ASN A CA 1
ATOM 960 C C . ASN A 1 119 ? -6.003 15.660 -9.964 1.00 73.69 119 ASN A C 1
ATOM 962 O O . ASN A 1 119 ? -5.321 14.870 -9.300 1.00 73.69 119 ASN A O 1
ATOM 966 N N . PRO A 1 120 ? -6.595 16.726 -9.392 1.00 69.31 120 PRO A N 1
ATOM 967 C CA . PRO A 1 120 ? -6.465 17.018 -7.969 1.00 69.31 120 PRO A CA 1
ATOM 968 C C . PRO A 1 120 ? -6.905 15.831 -7.102 1.00 69.31 120 PRO A C 1
ATOM 970 O O . PRO A 1 120 ? -8.008 15.309 -7.256 1.00 69.31 120 PRO A O 1
ATOM 973 N N . GLY A 1 121 ? -6.035 15.402 -6.186 1.00 62.47 121 GLY A N 1
ATOM 974 C CA . GLY A 1 121 ? -6.291 14.273 -5.287 1.00 62.47 121 GLY A CA 1
ATOM 975 C C . GLY A 1 121 ? -6.046 12.885 -5.892 1.00 62.47 121 GLY A C 1
ATOM 976 O O . GLY A 1 121 ? -6.218 11.892 -5.186 1.00 62.47 121 GLY A O 1
ATOM 977 N N . ALA A 1 122 ? -5.632 12.788 -7.160 1.00 69.69 122 ALA A N 1
ATOM 978 C CA . ALA A 1 122 ? -5.255 11.514 -7.758 1.00 69.69 122 ALA A CA 1
ATOM 979 C C . ALA A 1 122 ? -3.903 11.010 -7.230 1.00 69.69 122 ALA A C 1
ATOM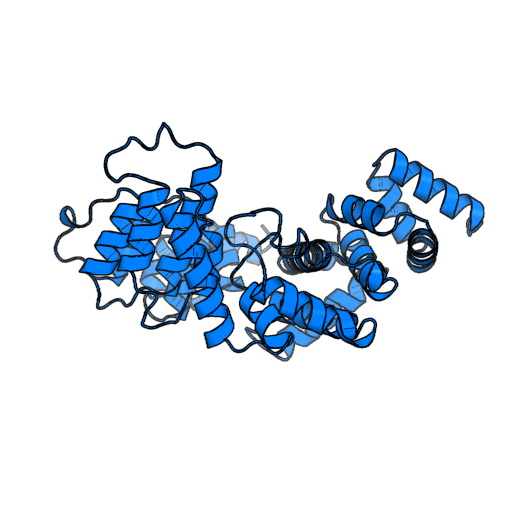 981 O O . ALA A 1 122 ? -2.969 11.771 -6.970 1.00 69.69 122 ALA A O 1
ATOM 982 N N . SER A 1 123 ? -3.783 9.690 -7.095 1.00 75.00 123 SER A N 1
ATOM 983 C CA . SER A 1 123 ? -2.583 9.057 -6.554 1.00 75.00 123 SER A CA 1
ATOM 984 C C . SER A 1 123 ? -1.460 8.991 -7.595 1.00 75.00 123 SER A C 1
ATOM 986 O O . SER A 1 123 ? -1.513 8.205 -8.543 1.00 75.00 123 SER A O 1
ATOM 988 N N . VAL A 1 124 ? -0.391 9.766 -7.376 1.00 76.56 124 VAL A N 1
ATOM 989 C CA . VAL A 1 124 ? 0.864 9.715 -8.160 1.00 76.56 124 VAL A CA 1
ATOM 990 C C . VAL A 1 124 ? 1.418 8.297 -8.241 1.00 76.56 124 VAL A C 1
ATOM 992 O O . VAL A 1 124 ? 1.864 7.842 -9.292 1.00 76.56 124 VAL A O 1
ATOM 995 N N . ARG A 1 125 ? 1.347 7.570 -7.126 1.00 75.56 125 ARG A N 1
ATOM 996 C CA . ARG A 1 125 ? 1.813 6.189 -7.040 1.00 75.56 125 ARG A CA 1
ATOM 997 C C . ARG A 1 125 ? 1.036 5.263 -7.967 1.00 75.56 125 ARG A C 1
ATOM 999 O O . ARG A 1 125 ? 1.635 4.425 -8.638 1.00 75.56 125 ARG A O 1
ATOM 1006 N N . GLU A 1 126 ? -0.288 5.398 -8.004 1.00 75.88 126 GLU A N 1
ATOM 1007 C CA . GLU A 1 126 ? -1.139 4.592 -8.886 1.00 75.88 126 GLU A CA 1
ATOM 1008 C C . GLU A 1 126 ? -0.884 4.915 -10.352 1.00 75.88 126 GLU A C 1
ATOM 1010 O O . GLU A 1 126 ? -0.803 4.001 -11.173 1.00 75.88 126 GLU A O 1
ATOM 1015 N N . TYR A 1 127 ? -0.707 6.197 -10.673 1.00 78.06 127 TYR A N 1
ATOM 1016 C CA . TYR A 1 127 ? -0.340 6.631 -12.014 1.00 78.06 127 TYR A CA 1
ATOM 1017 C C . TYR A 1 127 ? 0.982 5.998 -12.468 1.00 78.06 127 TYR A C 1
ATOM 1019 O O . TYR A 1 127 ? 1.015 5.343 -13.511 1.00 78.06 127 TYR A O 1
ATOM 1027 N N . LEU A 1 128 ? 2.036 6.094 -11.649 1.00 76.81 128 LEU A N 1
ATOM 1028 C CA . LEU A 1 128 ? 3.338 5.472 -11.922 1.00 76.81 128 LEU A CA 1
ATOM 1029 C C . LEU A 1 128 ? 3.235 3.952 -12.079 1.00 76.81 128 LEU A C 1
ATOM 1031 O O . LEU A 1 128 ? 3.824 3.384 -12.997 1.00 76.81 128 LEU A O 1
ATOM 1035 N N . THR A 1 129 ? 2.447 3.298 -11.221 1.00 77.50 129 THR A N 1
ATOM 1036 C CA . THR A 1 129 ? 2.198 1.851 -11.305 1.00 77.50 129 THR A CA 1
ATOM 1037 C C . THR A 1 129 ? 1.575 1.496 -12.653 1.00 77.50 129 THR A C 1
ATOM 1039 O O . THR A 1 129 ? 2.096 0.651 -13.379 1.00 77.50 129 THR A O 1
ATOM 1042 N N . ARG A 1 130 ? 0.492 2.178 -13.043 1.00 77.00 130 ARG A N 1
ATOM 1043 C CA . ARG A 1 130 ? -0.183 1.929 -14.325 1.00 77.00 130 ARG A CA 1
ATOM 1044 C C . ARG A 1 130 ? 0.739 2.198 -15.510 1.00 77.00 130 ARG A C 1
ATOM 1046 O O . ARG A 1 130 ? 0.754 1.403 -16.445 1.00 77.00 130 ARG A O 1
ATOM 1053 N N . LEU A 1 131 ? 1.516 3.279 -15.472 1.00 76.94 131 LEU A N 1
ATOM 1054 C CA . LEU A 1 131 ? 2.450 3.648 -16.538 1.00 76.94 131 LEU A CA 1
ATOM 1055 C C . LEU A 1 131 ? 3.511 2.564 -16.770 1.00 76.94 131 LEU A C 1
ATOM 1057 O O . LEU A 1 131 ? 3.764 2.172 -17.914 1.00 76.94 131 LEU A O 1
ATOM 1061 N N . LEU A 1 132 ? 4.100 2.046 -15.692 1.00 75.44 132 LEU A N 1
ATOM 1062 C CA . LEU A 1 132 ? 5.153 1.038 -15.776 1.00 75.44 132 LEU A CA 1
ATOM 1063 C C . LEU A 1 132 ? 4.635 -0.312 -16.256 1.00 75.44 132 LEU A C 1
ATOM 1065 O O . LEU A 1 132 ? 5.190 -0.881 -17.194 1.00 75.44 132 LEU A O 1
ATOM 1069 N N . TYR A 1 133 ? 3.529 -0.787 -15.686 1.00 76.12 133 TYR A N 1
ATOM 1070 C CA . TYR A 1 133 ? 2.915 -2.043 -16.115 1.00 76.12 133 TYR A CA 1
ATOM 1071 C C . TYR A 1 133 ? 2.375 -1.955 -17.547 1.00 76.12 133 TYR A C 1
ATOM 1073 O O . TYR A 1 133 ? 2.503 -2.903 -18.318 1.00 76.12 133 TYR A O 1
ATOM 1081 N N . ARG A 1 134 ? 1.833 -0.798 -17.959 1.00 77.50 134 ARG A N 1
ATOM 1082 C CA . ARG A 1 134 ? 1.453 -0.556 -19.359 1.00 77.50 134 ARG A CA 1
ATOM 1083 C C . ARG A 1 134 ? 2.645 -0.701 -20.292 1.00 77.50 134 ARG A C 1
ATOM 1085 O O . ARG A 1 134 ? 2.521 -1.358 -21.320 1.00 77.50 134 ARG A O 1
ATOM 1092 N N . THR A 1 135 ? 3.765 -0.082 -19.938 1.00 72.88 135 THR A N 1
ATOM 1093 C CA . THR A 1 135 ? 4.966 -0.113 -20.772 1.00 72.88 135 THR A CA 1
ATOM 1094 C C . THR A 1 135 ? 5.552 -1.520 -20.843 1.00 72.88 135 THR A C 1
ATOM 1096 O O . THR A 1 135 ? 5.922 -1.954 -21.932 1.00 72.88 135 THR A O 1
ATOM 1099 N N . MET A 1 136 ? 5.547 -2.264 -19.728 1.00 74.25 136 MET A N 1
ATOM 1100 C CA . MET A 1 136 ? 5.913 -3.682 -19.728 1.00 74.25 136 MET A CA 1
ATOM 1101 C C . MET A 1 136 ? 5.053 -4.457 -20.729 1.00 74.25 136 MET A C 1
ATOM 1103 O O . MET A 1 136 ? 5.598 -5.059 -21.642 1.00 74.25 136 MET A O 1
ATOM 1107 N N . PHE A 1 137 ? 3.722 -4.416 -20.615 1.00 76.56 137 PHE A N 1
ATOM 1108 C CA . PHE A 1 137 ? 2.853 -5.247 -21.461 1.00 76.56 137 PHE A CA 1
ATOM 1109 C C . PHE A 1 137 ? 2.854 -4.858 -22.936 1.00 76.56 137 PHE A C 1
ATOM 1111 O O . PHE A 1 137 ? 2.537 -5.685 -23.784 1.00 76.56 137 PHE A O 1
ATOM 1118 N N . GLN A 1 138 ? 3.211 -3.616 -23.263 1.00 76.38 138 GLN A N 1
ATOM 1119 C CA . GLN A 1 138 ? 3.439 -3.219 -24.652 1.00 76.38 138 GLN A CA 1
ATOM 1120 C C . GLN A 1 138 ? 4.685 -3.878 -25.245 1.00 76.38 138 GLN A C 1
ATOM 1122 O O . GLN A 1 138 ? 4.707 -4.145 -26.444 1.00 76.38 138 GLN A O 1
ATOM 1127 N N . LYS A 1 139 ? 5.716 -4.117 -24.429 1.00 69.38 139 LYS A N 1
ATOM 1128 C CA . LYS A 1 139 ? 7.001 -4.652 -24.886 1.00 69.38 139 LYS A CA 1
ATOM 1129 C C . LYS A 1 139 ? 7.131 -6.166 -24.712 1.00 69.38 139 LYS A C 1
ATOM 1131 O O . LYS A 1 139 ? 7.737 -6.801 -25.563 1.00 69.38 139 LYS A O 1
ATOM 1136 N N . ALA A 1 140 ? 6.514 -6.726 -23.675 1.00 69.88 140 ALA A N 1
ATOM 1137 C CA . ALA A 1 140 ? 6.412 -8.157 -23.405 1.00 69.88 140 ALA A CA 1
ATOM 1138 C C . ALA A 1 140 ? 4.939 -8.532 -23.124 1.00 69.88 140 ALA A C 1
ATOM 1140 O O . ALA A 1 140 ? 4.498 -8.578 -21.970 1.00 69.88 140 ALA A O 1
ATOM 1141 N N . PRO A 1 141 ? 4.130 -8.768 -24.175 1.00 72.94 141 PRO A N 1
ATOM 1142 C CA . PRO A 1 141 ? 2.699 -9.046 -24.025 1.00 72.94 141 PRO A CA 1
ATOM 1143 C C . PRO A 1 141 ? 2.395 -10.313 -23.213 1.00 72.94 141 PRO A C 1
ATOM 1145 O O . PRO A 1 141 ? 1.403 -10.360 -22.484 1.00 72.94 141 PRO A O 1
ATOM 1148 N N . GLU A 1 142 ? 3.260 -11.325 -23.303 1.00 74.12 142 GLU A N 1
ATOM 1149 C CA . GLU A 1 142 ? 3.104 -12.617 -22.622 1.00 74.12 142 GLU A CA 1
ATOM 1150 C C . GLU A 1 142 ? 3.256 -12.508 -21.099 1.00 74.12 142 GLU A C 1
ATOM 1152 O O . GLU A 1 142 ? 2.607 -13.251 -20.358 1.00 74.12 142 GLU A O 1
ATOM 1157 N N . SER A 1 143 ? 4.018 -11.522 -20.607 1.00 73.38 143 SER A N 1
ATOM 1158 C CA . SER A 1 143 ? 4.213 -11.288 -19.172 1.00 73.38 143 SER A CA 1
ATOM 1159 C C . SER A 1 143 ? 2.888 -11.062 -18.451 1.00 73.38 143 SER A C 1
ATOM 1161 O O . SER A 1 143 ? 2.721 -11.510 -17.322 1.00 73.38 143 SER A O 1
ATOM 1163 N N . ARG A 1 144 ? 1.902 -10.435 -19.106 1.00 77.88 144 ARG A N 1
ATOM 1164 C CA . ARG A 1 144 ? 0.565 -10.237 -18.529 1.00 77.88 144 ARG A CA 1
ATOM 1165 C C . ARG A 1 144 ? -0.101 -11.565 -18.165 1.00 77.88 144 ARG A C 1
ATOM 1167 O O . ARG A 1 144 ? -0.646 -11.692 -17.070 1.00 77.88 144 ARG A O 1
ATOM 1174 N N . GLN A 1 145 ? -0.071 -12.524 -19.089 1.00 78.56 145 GLN A N 1
ATOM 1175 C CA . GLN A 1 145 ? -0.676 -13.840 -18.900 1.00 78.56 145 GLN A CA 1
ATOM 1176 C C . GLN A 1 145 ? 0.109 -14.647 -17.862 1.00 78.56 145 GLN A C 1
ATOM 1178 O O . GLN A 1 145 ? -0.489 -15.232 -16.967 1.00 78.56 145 GLN A O 1
ATOM 1183 N N . TRP A 1 146 ? 1.440 -14.584 -17.907 1.00 76.12 146 TR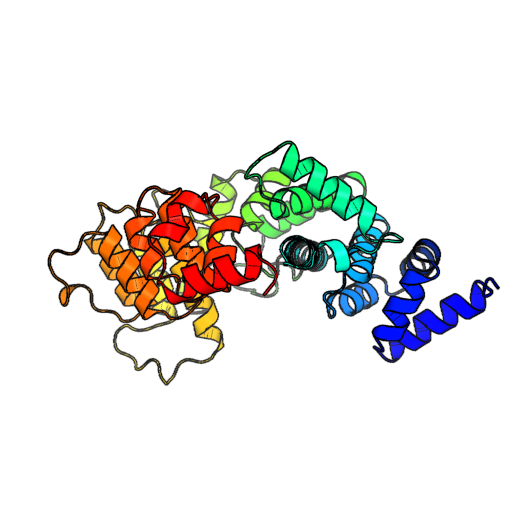P A N 1
ATOM 1184 C CA . TRP A 1 146 ? 2.299 -15.252 -16.932 1.00 76.12 146 TRP A CA 1
ATOM 1185 C C . TRP A 1 146 ? 2.068 -14.768 -15.489 1.00 76.12 146 TRP A C 1
ATOM 1187 O O . TRP A 1 146 ? 1.914 -15.594 -14.591 1.00 76.12 146 TRP A O 1
ATOM 1197 N N . ILE A 1 147 ? 1.978 -13.449 -15.254 1.00 75.62 147 ILE A N 1
ATOM 1198 C CA . ILE A 1 147 ? 1.691 -12.886 -13.916 1.00 75.62 147 ILE A CA 1
ATOM 1199 C C . ILE A 1 147 ? 0.332 -13.378 -13.419 1.00 75.62 147 ILE A C 1
ATOM 1201 O O . ILE A 1 147 ? 0.189 -13.766 -12.258 1.00 75.62 147 ILE A O 1
ATOM 1205 N N . ARG A 1 148 ? -0.667 -13.350 -14.309 1.00 79.62 148 ARG A N 1
ATOM 1206 C CA . ARG A 1 148 ? -2.022 -13.808 -14.016 1.00 79.62 148 ARG A CA 1
ATOM 1207 C C . ARG A 1 148 ? -2.020 -15.273 -13.593 1.00 79.62 148 ARG A C 1
ATOM 1209 O O . ARG A 1 148 ? -2.578 -15.595 -12.547 1.00 79.62 148 ARG A O 1
ATOM 1216 N N . ASP A 1 149 ? -1.400 -16.136 -14.387 1.00 79.12 149 ASP A N 1
ATOM 1217 C CA . ASP A 1 149 ? -1.402 -17.574 -14.137 1.00 79.12 149 ASP A CA 1
ATOM 1218 C C . ASP A 1 149 ? -0.617 -17.905 -12.866 1.00 79.12 149 ASP A C 1
ATOM 1220 O O . ASP A 1 149 ? -1.120 -18.653 -12.035 1.00 79.12 149 ASP A O 1
ATOM 1224 N N . ASN A 1 150 ? 0.531 -17.255 -12.632 1.00 76.19 150 ASN A N 1
ATOM 1225 C CA . ASN A 1 150 ? 1.302 -17.418 -11.397 1.00 76.19 150 ASN A CA 1
ATOM 1226 C C . ASN A 1 150 ? 0.486 -17.048 -10.145 1.00 76.19 150 ASN A C 1
ATOM 1228 O O . ASN A 1 150 ? 0.529 -17.778 -9.159 1.00 76.19 150 ASN A O 1
ATOM 1232 N N . PHE A 1 151 ? -0.296 -15.962 -10.177 1.00 77.62 151 PHE A N 1
ATOM 1233 C CA . PHE A 1 151 ? -1.166 -15.592 -9.053 1.00 77.62 151 PHE A CA 1
ATOM 1234 C C . PHE A 1 151 ? -2.339 -16.567 -8.850 1.00 77.62 151 PHE A C 1
ATOM 1236 O O . PHE A 1 151 ? -2.755 -16.818 -7.721 1.00 77.62 151 PHE A O 1
ATOM 1243 N N . LEU A 1 152 ? -2.898 -17.128 -9.921 1.00 80.31 152 LEU A N 1
ATOM 1244 C CA . LEU A 1 152 ? -3.998 -18.088 -9.793 1.00 80.31 152 LEU A CA 1
ATOM 1245 C C . LEU A 1 152 ? -3.516 -19.477 -9.362 1.00 80.31 152 LEU A C 1
ATOM 1247 O O . LEU A 1 152 ? -4.264 -20.195 -8.704 1.00 80.31 152 LEU A O 1
ATOM 1251 N N . SER A 1 153 ? -2.283 -19.851 -9.706 1.00 75.50 153 SER A N 1
ATOM 1252 C CA . SER A 1 153 ? -1.764 -21.205 -9.517 1.00 75.50 153 SER A CA 1
ATOM 1253 C C . SER A 1 153 ? -0.718 -21.351 -8.410 1.00 75.50 153 SER A C 1
ATOM 1255 O O . SER A 1 153 ? -0.194 -22.454 -8.263 1.00 75.50 153 SER A O 1
ATOM 1257 N N . TYR A 1 154 ? -0.341 -20.287 -7.686 1.00 74.62 154 TYR A N 1
ATOM 1258 C CA . TYR A 1 154 ? 0.711 -20.410 -6.664 1.00 74.62 154 TYR A CA 1
ATOM 1259 C C . TYR A 1 154 ? 0.293 -21.375 -5.561 1.00 74.62 154 TYR A C 1
ATOM 1261 O O . TYR A 1 154 ? -0.869 -21.389 -5.161 1.00 74.62 154 TYR A O 1
ATOM 1269 N N . ASP A 1 155 ? 1.232 -22.162 -5.054 1.00 71.19 155 ASP A N 1
ATOM 1270 C CA . ASP A 1 155 ? 0.958 -23.075 -3.955 1.00 71.19 155 ASP A CA 1
ATOM 1271 C C . ASP A 1 155 ? 0.845 -22.262 -2.653 1.00 71.19 155 ASP A C 1
ATOM 1273 O O . ASP A 1 155 ? 1.814 -21.598 -2.271 1.00 71.19 155 ASP A O 1
ATOM 1277 N N . PRO A 1 156 ? -0.302 -22.302 -1.945 1.00 67.62 156 PRO A N 1
ATOM 1278 C CA . PRO A 1 156 ? -0.462 -21.620 -0.662 1.00 67.62 156 PRO A CA 1
ATOM 1279 C C . PRO A 1 156 ? 0.621 -21.965 0.374 1.00 67.62 156 PRO A C 1
ATOM 1281 O O . PRO A 1 156 ? 0.871 -21.164 1.278 1.00 67.62 156 PRO A O 1
ATOM 1284 N N . MET A 1 157 ? 1.240 -23.145 0.247 1.00 68.56 157 MET A N 1
ATOM 1285 C CA . MET A 1 157 ? 2.229 -23.696 1.175 1.00 68.56 157 MET A CA 1
ATOM 1286 C C . MET A 1 157 ? 3.678 -23.376 0.821 1.00 68.56 157 MET A C 1
ATOM 1288 O O . MET A 1 157 ? 4.547 -23.459 1.690 1.00 68.56 157 MET A O 1
ATOM 1292 N N . ASP A 1 158 ? 3.954 -22.996 -0.423 1.00 66.44 158 ASP A N 1
ATOM 1293 C CA . ASP A 1 158 ? 5.287 -22.579 -0.829 1.00 66.44 158 ASP A CA 1
ATOM 1294 C C . ASP A 1 158 ? 5.346 -21.050 -0.859 1.00 66.44 158 ASP A C 1
ATOM 1296 O O . ASP A 1 158 ? 5.033 -20.404 -1.861 1.00 66.44 158 ASP A O 1
ATOM 1300 N N . LEU A 1 159 ? 5.793 -20.468 0.259 1.00 52.69 159 LEU A N 1
ATOM 1301 C CA . LEU A 1 159 ? 6.025 -19.026 0.415 1.00 52.69 159 LEU A CA 1
ATOM 1302 C C . LEU A 1 159 ? 7.048 -18.467 -0.593 1.00 52.69 159 LEU A C 1
ATOM 1304 O O . LEU A 1 159 ? 7.158 -17.251 -0.735 1.00 52.69 159 LEU A O 1
ATOM 1308 N N . THR A 1 160 ? 7.795 -19.331 -1.290 1.00 53.44 160 THR A N 1
ATOM 1309 C CA . THR A 1 160 ? 8.708 -18.960 -2.379 1.00 53.44 160 THR A CA 1
ATOM 1310 C C . THR A 1 160 ? 8.100 -19.145 -3.778 1.00 53.44 160 THR A C 1
ATOM 1312 O O . THR A 1 160 ? 8.650 -18.609 -4.742 1.00 53.44 160 THR A O 1
ATOM 1315 N N . SER A 1 161 ? 6.955 -19.840 -3.894 1.00 52.59 161 SER A N 1
ATOM 1316 C CA . SER A 1 161 ? 6.235 -20.086 -5.161 1.00 52.59 161 SER A CA 1
ATOM 1317 C C . SER A 1 161 ? 5.405 -18.903 -5.640 1.00 52.59 161 SER A C 1
ATOM 1319 O O . SER A 1 161 ? 5.212 -18.735 -6.850 1.00 52.59 161 SER A O 1
ATOM 1321 N N . MET A 1 162 ? 4.937 -18.057 -4.714 1.00 55.44 162 MET A N 1
ATOM 1322 C CA . MET A 1 162 ? 4.492 -16.722 -5.081 1.00 55.44 162 MET A CA 1
ATOM 1323 C C . MET A 1 162 ? 5.750 -16.025 -5.573 1.00 55.44 162 MET A C 1
ATOM 1325 O O . MET A 1 162 ? 6.656 -15.771 -4.780 1.00 55.44 162 MET A O 1
ATOM 1329 N N . SER A 1 163 ? 5.857 -15.852 -6.895 1.00 46.62 163 SER A N 1
ATOM 1330 C CA . SER A 1 163 ? 7.107 -15.440 -7.532 1.00 46.62 163 SER A CA 1
ATOM 1331 C C . SER A 1 163 ? 7.756 -14.310 -6.734 1.00 46.62 163 SER A C 1
ATOM 1333 O O . SER A 1 163 ? 7.064 -13.389 -6.301 1.00 46.62 163 SER A O 1
ATOM 1335 N N . GLN A 1 164 ? 9.081 -14.344 -6.541 1.00 46.41 164 GLN A N 1
ATOM 1336 C CA . GLN A 1 164 ? 9.818 -13.250 -5.880 1.00 46.41 164 GLN A CA 1
ATOM 1337 C C . GLN A 1 164 ? 9.436 -11.869 -6.451 1.00 46.41 164 GLN A C 1
ATOM 1339 O O . GLN A 1 164 ? 9.498 -10.854 -5.760 1.00 46.41 164 GLN A O 1
ATOM 1344 N N . SER A 1 165 ? 8.979 -11.861 -7.704 1.00 44.09 165 SER A N 1
ATOM 1345 C CA . SER A 1 165 ? 8.309 -10.789 -8.424 1.00 44.09 165 SER A CA 1
ATOM 1346 C C . SER A 1 165 ? 7.120 -10.170 -7.647 1.00 44.09 165 SER A C 1
ATOM 1348 O O . SER A 1 165 ? 7.054 -8.954 -7.500 1.00 44.09 165 SER A O 1
ATOM 1350 N N . LEU A 1 166 ? 6.201 -10.947 -7.079 1.00 51.81 166 LEU A N 1
ATOM 1351 C CA . LEU A 1 166 ? 5.064 -10.453 -6.287 1.00 51.81 166 LEU A CA 1
ATOM 1352 C C . LEU A 1 166 ? 5.412 -10.164 -4.813 1.00 51.81 166 LEU A C 1
ATOM 1354 O O . LEU A 1 166 ? 4.502 -9.911 -4.028 1.00 51.81 166 LEU A O 1
ATOM 1358 N N . GLY A 1 167 ? 6.703 -10.159 -4.443 1.00 45.41 167 GLY A N 1
ATOM 1359 C CA . GLY A 1 167 ? 7.252 -10.216 -3.073 1.00 45.41 167 GLY A CA 1
ATOM 1360 C C . GLY A 1 167 ? 6.868 -9.115 -2.066 1.00 45.41 167 GLY A C 1
ATOM 1361 O O . GLY A 1 167 ? 7.491 -9.002 -1.010 1.00 45.41 167 GLY A O 1
ATOM 1362 N N . ARG A 1 168 ? 5.856 -8.298 -2.361 1.00 55.00 168 ARG A N 1
ATOM 1363 C CA . ARG A 1 168 ? 5.106 -7.506 -1.385 1.00 55.00 168 ARG A CA 1
ATOM 1364 C C . ARG A 1 168 ? 3.658 -7.385 -1.850 1.00 55.00 168 ARG A C 1
ATOM 1366 O O . ARG A 1 168 ? 3.372 -6.658 -2.802 1.00 55.00 168 ARG A O 1
ATOM 1373 N N . ILE A 1 169 ? 2.746 -8.066 -1.162 1.00 56.53 169 ILE A N 1
ATOM 1374 C CA . ILE A 1 169 ? 1.314 -7.840 -1.333 1.00 56.53 169 ILE A CA 1
ATOM 1375 C C . ILE A 1 169 ? 0.967 -6.616 -0.491 1.00 56.53 169 ILE A C 1
ATOM 1377 O O . ILE A 1 169 ? 0.725 -6.671 0.706 1.00 56.53 169 ILE A O 1
ATOM 1381 N N . ASP A 1 170 ? 0.976 -5.447 -1.103 1.00 58.53 170 ASP A N 1
ATOM 1382 C CA . ASP A 1 170 ? 0.310 -4.301 -0.503 1.00 58.53 170 ASP A CA 1
ATOM 1383 C C . ASP A 1 170 ? -1.040 -4.066 -1.187 1.00 58.53 170 ASP A C 1
ATOM 1385 O O . ASP A 1 170 ? -1.374 -4.710 -2.184 1.00 58.53 170 ASP A O 1
ATOM 1389 N N . GLY A 1 171 ? -1.842 -3.132 -0.668 1.00 55.66 171 GLY A N 1
ATOM 1390 C CA . GLY A 1 171 ? -3.150 -2.799 -1.251 1.00 55.66 171 GLY A CA 1
ATOM 1391 C C . GLY A 1 171 ? -3.104 -2.351 -2.725 1.00 55.66 171 GLY A C 1
ATOM 1392 O O . GLY A 1 171 ? -4.148 -2.146 -3.333 1.00 55.66 171 GLY A 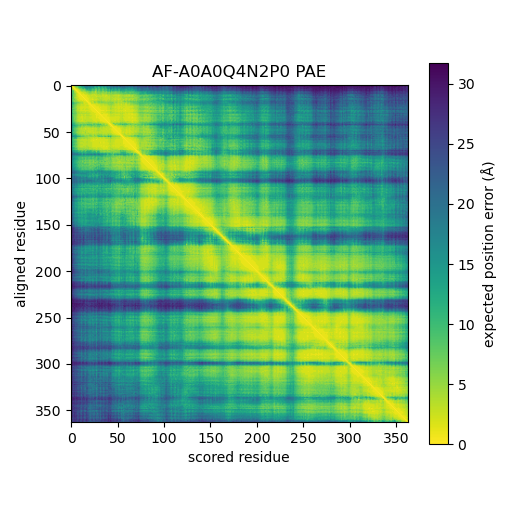O 1
ATOM 1393 N N . ARG A 1 172 ? -1.913 -2.204 -3.324 1.00 63.47 172 ARG A N 1
ATOM 1394 C CA . ARG A 1 172 ? -1.684 -1.811 -4.722 1.00 63.47 172 ARG A CA 1
ATOM 1395 C C . ARG A 1 172 ? -1.584 -3.029 -5.638 1.00 63.47 172 ARG A C 1
ATOM 1397 O O . ARG A 1 172 ? -1.786 -2.890 -6.842 1.00 63.47 172 ARG A O 1
ATOM 1404 N N . MET A 1 173 ? -1.344 -4.216 -5.077 1.00 69.50 173 MET A N 1
ATOM 1405 C CA . MET A 1 173 ? -1.412 -5.482 -5.803 1.00 69.50 173 MET A CA 1
ATOM 1406 C C . MET A 1 173 ? -2.789 -5.656 -6.454 1.00 69.50 173 MET A C 1
ATOM 1408 O O . MET A 1 173 ? -2.876 -6.057 -7.607 1.00 69.50 173 MET A O 1
ATOM 1412 N N . LEU A 1 174 ? -3.863 -5.228 -5.785 1.00 73.50 174 LEU A N 1
ATOM 1413 C CA . LEU A 1 174 ? -5.212 -5.234 -6.354 1.00 73.50 174 LEU A CA 1
ATOM 1414 C C . LEU A 1 174 ? -5.310 -4.390 -7.642 1.00 73.50 174 LEU A C 1
ATOM 1416 O O . LEU A 1 174 ? -5.953 -4.793 -8.606 1.00 73.50 174 LEU A O 1
ATOM 1420 N N . ILE A 1 175 ? -4.627 -3.244 -7.709 1.00 72.62 175 ILE A N 1
ATOM 1421 C CA . ILE A 1 175 ? -4.606 -2.374 -8.898 1.00 72.62 175 ILE A CA 1
ATOM 1422 C C . ILE A 1 175 ? -3.858 -3.050 -10.049 1.00 72.62 175 ILE A C 1
ATOM 1424 O O . ILE A 1 175 ? -4.328 -3.031 -11.186 1.00 72.62 175 ILE A O 1
ATOM 1428 N N . ILE A 1 176 ? -2.716 -3.669 -9.750 1.00 74.19 176 ILE A N 1
ATOM 1429 C CA . ILE A 1 176 ? -1.921 -4.429 -10.720 1.00 74.19 176 ILE A CA 1
ATOM 1430 C C . ILE A 1 176 ? -2.736 -5.606 -11.269 1.00 74.19 176 ILE A C 1
ATOM 1432 O O . ILE A 1 176 ? -2.819 -5.785 -12.484 1.00 74.19 176 ILE A O 1
ATOM 1436 N N . MET A 1 177 ? -3.390 -6.361 -10.384 1.00 78.25 177 MET A N 1
ATOM 1437 C CA . MET A 1 177 ? -4.190 -7.533 -10.735 1.00 78.25 177 MET A CA 1
ATOM 1438 C C . MET A 1 177 ? -5.409 -7.160 -11.599 1.00 78.25 177 MET A C 1
ATOM 1440 O O . MET A 1 177 ? -5.671 -7.792 -12.625 1.00 78.25 177 MET A O 1
ATOM 1444 N N . ASN A 1 178 ? -6.086 -6.053 -11.281 1.00 77.75 178 ASN A N 1
ATOM 1445 C CA . ASN A 1 178 ? -7.131 -5.499 -12.146 1.00 77.75 178 ASN A CA 1
ATOM 1446 C C . ASN A 1 178 ? -6.588 -5.113 -13.528 1.00 77.75 178 ASN A C 1
ATOM 1448 O O . ASN A 1 178 ? -7.208 -5.389 -14.554 1.00 77.75 178 ASN A O 1
ATOM 1452 N N . TYR A 1 179 ? -5.403 -4.500 -13.577 1.00 74.44 179 TYR A N 1
ATOM 1453 C CA . TYR A 1 179 ? -4.790 -4.068 -14.831 1.00 74.44 179 TYR A CA 1
ATOM 1454 C C . TYR A 1 179 ? -4.375 -5.248 -15.730 1.00 74.44 179 TYR A C 1
ATOM 1456 O O . TYR A 1 179 ? -4.479 -5.157 -16.956 1.00 74.44 179 TYR A O 1
ATOM 1464 N N . ILE A 1 180 ? -3.998 -6.395 -15.148 1.00 77.00 180 ILE A N 1
ATOM 1465 C CA . ILE A 1 180 ? -3.782 -7.642 -15.904 1.00 77.00 180 ILE A CA 1
ATOM 1466 C C . ILE A 1 180 ? -5.084 -8.365 -16.274 1.00 77.00 180 ILE A C 1
ATOM 1468 O O . ILE A 1 180 ? -5.046 -9.321 -17.047 1.00 77.00 180 ILE A O 1
ATOM 1472 N N . GLY A 1 181 ? -6.248 -7.848 -15.878 1.00 78.81 181 GLY A N 1
ATOM 1473 C CA . GLY A 1 181 ? -7.565 -8.365 -16.260 1.00 78.81 181 GLY A CA 1
ATOM 1474 C C . GLY A 1 181 ? -8.098 -9.464 -15.345 1.00 78.81 181 GLY A C 1
ATOM 1475 O O . GLY A 1 181 ? -8.930 -10.254 -15.787 1.00 78.81 181 GLY A O 1
ATOM 1476 N N . LEU A 1 182 ? -7.606 -9.541 -14.108 1.00 84.38 182 LEU A N 1
ATOM 1477 C CA . LEU A 1 182 ? -8.265 -10.314 -13.064 1.00 84.38 182 LEU A CA 1
ATOM 1478 C C . LEU A 1 182 ? -9.394 -9.488 -12.455 1.00 84.38 182 LEU A C 1
ATOM 1480 O O . LEU A 1 182 ? -9.238 -8.295 -12.209 1.00 84.38 182 LEU A O 1
ATOM 1484 N N . ASP A 1 183 ? -10.523 -10.141 -12.217 1.00 86.19 183 ASP A N 1
ATOM 1485 C CA . ASP A 1 183 ? -11.648 -9.534 -11.521 1.00 86.19 183 ASP A CA 1
ATOM 1486 C C . ASP A 1 183 ? -11.371 -9.432 -10.012 1.00 86.19 183 ASP A C 1
ATOM 1488 O O . ASP A 1 183 ? -10.741 -10.318 -9.427 1.00 86.19 183 ASP A O 1
ATOM 1492 N N . ASN A 1 184 ? -11.869 -8.369 -9.373 1.00 82.88 184 ASN A N 1
ATOM 1493 C CA . ASN A 1 184 ? -11.700 -8.149 -7.936 1.00 82.88 184 ASN A CA 1
ATOM 1494 C C . ASN A 1 184 ? -12.206 -9.327 -7.100 1.00 82.88 184 ASN A C 1
ATOM 1496 O O . ASN A 1 184 ? -11.535 -9.697 -6.139 1.00 82.88 184 ASN A O 1
ATOM 1500 N N . GLN A 1 185 ? -13.346 -9.928 -7.456 1.00 84.38 185 GLN A N 1
ATOM 1501 C CA . GLN A 1 185 ? -13.876 -11.084 -6.739 1.00 84.38 185 GLN A CA 1
ATOM 1502 C C . GLN A 1 185 ? -12.903 -12.259 -6.825 1.00 84.38 185 GLN A C 1
ATOM 1504 O O . GLN A 1 185 ? -12.526 -12.810 -5.798 1.00 84.38 185 GLN A O 1
ATOM 1509 N N . LEU A 1 186 ? -12.403 -12.564 -8.025 1.00 86.62 186 LEU A N 1
ATOM 1510 C CA . LEU A 1 186 ? -11.448 -13.654 -8.239 1.00 86.62 186 LEU A CA 1
ATOM 1511 C C . LEU A 1 186 ? -10.134 -13.443 -7.467 1.00 86.62 186 LEU A C 1
ATOM 1513 O O . LEU A 1 186 ? -9.604 -14.383 -6.877 1.00 86.62 186 LEU A O 1
ATOM 1517 N N . ILE A 1 187 ? -9.615 -12.209 -7.442 1.00 83.19 187 ILE A N 1
ATOM 1518 C CA . ILE A 1 187 ? -8.408 -11.855 -6.673 1.00 83.19 187 ILE A CA 1
ATOM 1519 C C . ILE A 1 187 ? -8.623 -12.136 -5.185 1.00 83.19 187 ILE A C 1
ATOM 1521 O O . ILE A 1 187 ? -7.753 -12.691 -4.513 1.00 83.19 187 ILE A O 1
ATOM 1525 N N . ARG A 1 188 ? -9.788 -11.741 -4.676 1.00 82.38 188 ARG A N 1
ATOM 1526 C CA . ARG A 1 188 ? -10.145 -11.837 -3.262 1.00 82.38 188 ARG A CA 1
ATOM 1527 C C . ARG A 1 188 ? -10.424 -13.271 -2.835 1.00 82.38 188 ARG A C 1
ATOM 1529 O O . ARG A 1 188 ? -9.888 -13.691 -1.816 1.00 82.38 188 ARG A O 1
ATOM 1536 N N . ASP A 1 189 ? -11.178 -14.028 -3.627 1.00 84.62 189 ASP A N 1
ATOM 1537 C CA . ASP A 1 189 ? -11.451 -15.447 -3.377 1.00 84.62 189 ASP A CA 1
ATOM 1538 C C . ASP A 1 189 ? -10.139 -16.229 -3.300 1.00 84.62 189 ASP A C 1
ATOM 1540 O O . ASP A 1 189 ? -9.911 -16.979 -2.349 1.00 84.62 189 ASP A O 1
ATOM 1544 N N . ARG A 1 190 ? -9.220 -15.967 -4.240 1.00 84.25 190 ARG A N 1
ATOM 1545 C CA . ARG A 1 190 ? -7.903 -16.605 -4.244 1.00 84.25 190 ARG A CA 1
ATOM 1546 C C . ARG A 1 190 ? -7.057 -16.206 -3.036 1.00 84.25 190 ARG A C 1
ATOM 1548 O O . ARG A 1 190 ? -6.437 -17.062 -2.410 1.00 84.25 190 ARG A O 1
ATOM 1555 N N . ALA A 1 191 ? -7.024 -14.918 -2.694 1.00 83.19 191 ALA A N 1
ATOM 1556 C CA . ALA A 1 191 ? -6.293 -14.439 -1.523 1.00 83.19 191 ALA A CA 1
ATOM 1557 C C . ALA A 1 191 ? -6.838 -15.046 -0.219 1.00 83.19 191 ALA A C 1
ATOM 1559 O O . ALA A 1 191 ? -6.060 -15.354 0.684 1.00 83.19 191 ALA A O 1
ATOM 1560 N N . ARG A 1 192 ? -8.158 -15.254 -0.132 1.00 83.69 192 ARG A N 1
ATOM 1561 C CA . ARG A 1 192 ? -8.809 -15.876 1.021 1.00 83.69 192 ARG A CA 1
ATOM 1562 C C . ARG A 1 192 ? -8.461 -17.350 1.130 1.00 83.69 192 ARG A C 1
ATOM 1564 O O . ARG A 1 192 ? -8.034 -17.768 2.197 1.00 83.69 192 ARG A O 1
ATOM 1571 N N . GLU A 1 193 ? -8.601 -18.103 0.041 1.00 85.81 193 GLU A N 1
ATOM 1572 C CA . GLU A 1 193 ? -8.265 -19.530 -0.003 1.00 85.81 193 GLU A CA 1
ATOM 1573 C C . GLU A 1 193 ? -6.847 -19.774 0.524 1.00 85.81 193 GLU A C 1
ATOM 1575 O O . GLU A 1 193 ? -6.629 -20.625 1.385 1.00 85.81 193 GLU A O 1
ATOM 1580 N N . VAL A 1 194 ? -5.889 -18.971 0.062 1.00 82.50 194 VAL A N 1
ATOM 1581 C CA . VAL A 1 194 ? -4.501 -19.087 0.508 1.00 82.50 194 VAL A CA 1
ATOM 1582 C C . VAL A 1 194 ? -4.358 -18.726 1.974 1.00 82.50 194 VAL A C 1
ATOM 1584 O O . VAL A 1 194 ? -3.715 -19.464 2.719 1.00 82.50 194 VAL A O 1
ATOM 1587 N N . LEU A 1 195 ? -4.937 -17.603 2.398 1.00 83.50 195 LEU A N 1
ATOM 1588 C CA . LEU A 1 195 ? -4.819 -17.156 3.777 1.00 83.50 195 LEU A CA 1
ATOM 1589 C C . LEU A 1 195 ? -5.431 -18.178 4.748 1.00 83.50 195 LEU A C 1
ATOM 1591 O O . LEU A 1 195 ? -4.828 -18.455 5.780 1.00 83.50 195 LEU A O 1
ATOM 1595 N N . ASP A 1 196 ? -6.568 -18.789 4.406 1.00 85.44 196 ASP A N 1
ATOM 1596 C CA . ASP A 1 196 ? -7.201 -19.846 5.202 1.00 85.44 196 ASP A CA 1
ATOM 1597 C C . ASP A 1 196 ? -6.298 -21.089 5.326 1.00 85.44 196 ASP A C 1
ATOM 1599 O O . ASP A 1 196 ? -6.133 -21.627 6.427 1.00 85.44 196 ASP A O 1
ATOM 1603 N N . VAL A 1 197 ? -5.653 -21.517 4.232 1.00 84.19 197 VAL A N 1
ATOM 1604 C CA . VAL A 1 197 ? -4.684 -22.630 4.251 1.00 84.19 197 VAL A CA 1
ATOM 1605 C C . VAL A 1 197 ? -3.466 -22.287 5.114 1.00 84.19 197 VAL A C 1
ATOM 1607 O O . VAL A 1 197 ? -3.060 -23.087 5.961 1.00 84.19 197 VAL A O 1
ATOM 1610 N N . GLN A 1 198 ? -2.907 -21.087 4.959 1.00 80.56 198 GLN A N 1
ATOM 1611 C CA . GLN A 1 198 ? -1.740 -20.653 5.725 1.00 80.56 198 GLN A CA 1
ATOM 1612 C C . GLN A 1 198 ? -2.049 -20.468 7.217 1.00 80.56 198 GLN A C 1
ATOM 1614 O O . GLN A 1 198 ? -1.220 -20.807 8.063 1.00 80.56 198 GLN A O 1
ATOM 1619 N N . LEU A 1 199 ? -3.249 -19.988 7.564 1.00 82.19 199 LEU A N 1
ATOM 1620 C CA . LEU A 1 199 ? -3.722 -19.912 8.949 1.00 82.19 199 LEU A CA 1
ATOM 1621 C C . LEU A 1 199 ? -3.802 -21.300 9.588 1.00 82.19 199 LEU A C 1
ATOM 1623 O O . LEU A 1 199 ? -3.349 -21.471 10.720 1.00 82.19 199 LEU A O 1
ATOM 1627 N N . ALA A 1 200 ? -4.333 -22.297 8.872 1.00 81.94 200 ALA A N 1
ATOM 1628 C CA . ALA A 1 200 ? -4.430 -23.671 9.371 1.00 81.94 200 ALA A CA 1
ATOM 1629 C C . ALA A 1 200 ? -3.054 -24.305 9.655 1.00 81.94 200 ALA A C 1
ATOM 1631 O O . ALA A 1 200 ? -2.944 -25.185 10.507 1.00 81.94 200 ALA A O 1
ATOM 1632 N N . GLN A 1 201 ? -2.012 -23.844 8.963 1.00 74.94 201 GLN A N 1
ATOM 1633 C CA . GLN A 1 201 ? -0.640 -24.354 9.064 1.00 74.94 201 GLN A CA 1
ATOM 1634 C C . GLN A 1 201 ? 0.272 -23.477 9.933 1.00 74.94 201 GLN A C 1
ATOM 1636 O O . GLN A 1 201 ? 1.441 -23.797 10.136 1.00 74.94 201 GLN A O 1
ATOM 1641 N N . GLY A 1 202 ? -0.256 -22.375 10.468 1.00 72.56 202 GLY A N 1
ATOM 1642 C CA . GLY A 1 202 ? 0.486 -21.466 11.330 1.00 72.56 202 GLY A CA 1
ATOM 1643 C C . GLY A 1 202 ? 1.552 -20.628 10.611 1.00 72.56 202 GLY A C 1
ATOM 1644 O O . GLY A 1 202 ? 2.543 -20.254 11.235 1.00 72.56 202 GLY A O 1
ATOM 1645 N N . ALA A 1 203 ? 1.365 -20.352 9.318 1.00 73.81 203 ALA A N 1
ATOM 1646 C CA . ALA A 1 203 ? 2.304 -19.621 8.465 1.00 73.81 203 ALA A CA 1
ATOM 1647 C C . ALA A 1 203 ? 1.615 -18.501 7.662 1.00 73.81 203 ALA A C 1
ATOM 1649 O O . ALA A 1 203 ? 1.957 -18.262 6.506 1.00 73.81 203 ALA A O 1
ATOM 1650 N N . ALA A 1 204 ? 0.610 -17.843 8.250 1.00 76.75 204 ALA A N 1
ATOM 1651 C CA . ALA A 1 204 ? -0.148 -16.791 7.575 1.00 76.75 204 ALA A CA 1
ATOM 1652 C C . ALA A 1 204 ? 0.749 -15.618 7.151 1.00 76.75 204 ALA A C 1
ATOM 1654 O O . ALA A 1 204 ? 1.630 -15.198 7.909 1.00 76.75 204 ALA A O 1
ATOM 1655 N N . ASP A 1 205 ? 0.470 -15.041 5.980 1.00 76.62 205 ASP A N 1
ATOM 1656 C CA . ASP A 1 205 ? 0.975 -13.728 5.577 1.00 76.62 205 ASP A CA 1
ATOM 1657 C C . ASP A 1 205 ? -0.110 -12.648 5.741 1.00 76.62 205 ASP A C 1
ATOM 1659 O O . ASP A 1 205 ? -1.081 -12.569 4.983 1.00 76.62 205 ASP A O 1
ATOM 1663 N N . ALA A 1 206 ? 0.082 -11.761 6.723 1.00 76.75 206 ALA A N 1
ATOM 1664 C CA . ALA A 1 206 ? -0.824 -10.657 7.033 1.00 76.75 206 ALA A CA 1
ATOM 1665 C C . ALA A 1 206 ? -1.014 -9.690 5.856 1.00 76.75 206 ALA A C 1
ATOM 1667 O O . ALA A 1 206 ? -1.973 -8.923 5.839 1.00 76.75 206 ALA A O 1
ATOM 1668 N N . GLN A 1 207 ? -0.113 -9.695 4.875 1.00 76.25 207 GLN A N 1
ATOM 1669 C CA . GLN A 1 207 ? -0.215 -8.857 3.687 1.00 76.25 207 GLN A CA 1
ATOM 1670 C C . GLN A 1 207 ? -1.391 -9.239 2.776 1.00 76.25 207 GLN A C 1
ATOM 1672 O O . GLN A 1 207 ? -2.010 -8.347 2.192 1.00 76.25 207 GLN A O 1
ATOM 1677 N N . LEU A 1 208 ? -1.783 -10.520 2.724 1.00 78.12 208 LEU A N 1
ATOM 1678 C CA . LEU A 1 208 ? -2.931 -10.992 1.929 1.00 78.12 208 LEU A CA 1
ATOM 1679 C C . LEU A 1 208 ? -4.253 -10.343 2.353 1.00 78.12 208 LEU A C 1
ATOM 1681 O O . LEU A 1 208 ? -5.132 -10.113 1.525 1.00 78.12 208 LEU A O 1
ATOM 1685 N N . VAL A 1 209 ? -4.363 -9.957 3.623 1.00 80.31 209 VAL A N 1
ATOM 1686 C CA . VAL A 1 209 ? -5.512 -9.239 4.193 1.00 80.31 209 VAL A CA 1
ATOM 1687 C C . VAL A 1 209 ? -5.799 -7.930 3.447 1.00 80.31 209 VAL A C 1
ATOM 1689 O O . VAL A 1 209 ? -6.953 -7.525 3.302 1.00 80.31 209 VAL A O 1
ATOM 1692 N N . LEU A 1 210 ? -4.767 -7.272 2.910 1.00 76.31 210 LEU A N 1
ATOM 1693 C CA . LEU A 1 210 ? -4.933 -6.031 2.151 1.00 76.31 210 LEU A CA 1
ATOM 1694 C C . LEU A 1 210 ? -5.683 -6.243 0.829 1.00 76.31 210 LEU A C 1
ATOM 1696 O O . LEU A 1 210 ? -6.323 -5.307 0.353 1.00 76.31 210 LEU A O 1
ATOM 1700 N N . LEU A 1 211 ? -5.648 -7.451 0.256 1.00 77.44 211 LEU A N 1
ATOM 1701 C CA . LEU A 1 211 ? -6.427 -7.793 -0.939 1.00 77.44 211 LEU A CA 1
ATOM 1702 C C . LEU A 1 211 ? -7.900 -8.040 -0.619 1.00 77.44 211 LEU A C 1
ATOM 1704 O O . LEU A 1 211 ? -8.746 -7.801 -1.473 1.00 77.44 211 LEU A O 1
ATOM 1708 N N . LEU A 1 212 ? -8.206 -8.479 0.604 1.00 77.81 212 LEU A N 1
ATOM 1709 C CA . LEU A 1 212 ? -9.556 -8.844 1.044 1.00 77.81 212 LEU A CA 1
ATOM 1710 C C . LEU A 1 212 ? -10.419 -7.637 1.433 1.00 77.81 212 LEU A C 1
ATOM 1712 O O . LEU A 1 212 ? -11.628 -7.767 1.606 1.00 77.81 212 LEU A O 1
ATOM 1716 N N . SER A 1 213 ? -9.811 -6.453 1.541 1.00 69.88 213 SER A N 1
ATOM 1717 C CA . SER A 1 213 ? -10.499 -5.230 1.954 1.00 69.88 213 SER A CA 1
ATOM 1718 C C . SER A 1 213 ? -11.669 -4.873 1.021 1.00 69.88 213 SER A C 1
ATOM 1720 O O . SER A 1 213 ? -11.556 -4.910 -0.211 1.00 69.88 213 SER A O 1
ATOM 1722 N N . GLY A 1 214 ? -12.796 -4.485 1.622 1.00 63.56 214 GLY A N 1
ATOM 1723 C CA . GLY A 1 214 ? -14.020 -4.090 0.929 1.00 63.56 214 GLY A CA 1
ATOM 1724 C C . GLY A 1 214 ? -14.902 -5.247 0.449 1.00 63.56 214 GLY A C 1
ATOM 1725 O O . GLY A 1 214 ? -15.650 -5.040 -0.507 1.00 63.56 214 GLY A O 1
ATOM 1726 N N . GLN A 1 215 ? -14.804 -6.437 1.057 1.00 64.50 215 GLN A N 1
ATOM 1727 C CA . GLN A 1 215 ? -15.791 -7.515 0.900 1.00 64.50 215 GLN A CA 1
ATOM 1728 C C . GLN A 1 215 ? -16.721 -7.615 2.110 1.00 64.50 215 GLN A C 1
ATOM 1730 O O . GLN A 1 215 ? -16.242 -7.455 3.232 1.00 64.50 215 GLN A O 1
ATOM 1735 N N . PRO A 1 216 ? -18.009 -7.952 1.915 1.00 59.78 216 PRO A N 1
ATOM 1736 C CA . PRO A 1 216 ? -18.918 -8.277 3.013 1.00 59.78 216 PRO A CA 1
ATOM 1737 C C . PRO A 1 216 ? -18.417 -9.442 3.875 1.00 59.78 216 PRO A C 1
ATOM 1739 O O . PRO A 1 216 ? -18.606 -9.433 5.085 1.00 59.78 216 PRO A O 1
ATOM 1742 N N . GLU A 1 217 ? -17.769 -10.438 3.262 1.00 56.88 217 GLU A N 1
ATOM 1743 C CA . GLU A 1 217 ? -17.314 -11.661 3.933 1.00 56.88 217 GLU A CA 1
ATOM 1744 C C . GLU A 1 217 ? -15.908 -11.543 4.542 1.00 56.88 217 GLU A C 1
ATOM 1746 O O . GLU A 1 217 ? -15.428 -12.498 5.161 1.00 56.88 217 GLU A O 1
ATOM 1751 N N . PHE A 1 218 ? -15.229 -10.413 4.322 1.00 70.06 218 PHE A N 1
ATOM 1752 C CA . PHE A 1 218 ? -14.020 -10.019 5.039 1.00 70.06 218 PHE A CA 1
ATOM 1753 C C . PHE A 1 218 ? -14.432 -9.055 6.156 1.00 70.06 218 PHE A C 1
ATOM 1755 O O . PHE A 1 218 ? -14.268 -7.837 6.068 1.00 70.06 218 PHE A O 1
ATOM 1762 N N . ASP A 1 219 ? -15.041 -9.625 7.189 1.00 75.62 219 ASP A N 1
ATOM 1763 C CA . ASP A 1 219 ? -15.508 -8.885 8.350 1.00 75.62 219 ASP A CA 1
ATOM 1764 C C . ASP A 1 219 ? -14.396 -8.688 9.397 1.00 75.62 219 ASP A C 1
ATOM 1766 O O . ASP A 1 219 ? -13.295 -9.255 9.348 1.00 75.62 219 ASP A O 1
ATOM 1770 N N . MET A 1 220 ? -14.687 -7.825 10.367 1.00 82.94 220 MET A N 1
ATOM 1771 C CA . MET A 1 220 ? -13.800 -7.533 11.494 1.00 82.94 220 MET A CA 1
ATOM 1772 C C . MET A 1 220 ? -13.485 -8.784 12.331 1.00 82.94 220 MET A C 1
ATOM 1774 O O . MET A 1 220 ? -12.398 -8.875 12.908 1.00 82.94 220 MET A O 1
ATOM 1778 N N . THR A 1 221 ? -14.388 -9.768 12.360 1.00 83.50 221 THR A N 1
ATOM 1779 C CA . THR A 1 221 ? -14.204 -11.048 13.054 1.00 83.50 221 THR A CA 1
ATOM 1780 C C . THR A 1 221 ? -13.119 -11.890 12.384 1.00 83.50 221 THR A C 1
ATOM 1782 O O . THR A 1 221 ? -12.233 -12.419 13.059 1.00 83.50 221 THR A O 1
ATOM 1785 N N . TYR A 1 222 ? -13.123 -11.975 11.054 1.00 85.81 222 TYR A N 1
ATOM 1786 C CA . TYR A 1 222 ? -12.082 -12.659 10.296 1.00 85.81 222 TYR A CA 1
ATOM 1787 C C . TYR A 1 222 ? -10.728 -11.957 10.454 1.00 85.81 222 TYR A C 1
ATOM 1789 O O . TYR A 1 222 ? -9.709 -12.616 10.674 1.00 85.81 222 TYR A O 1
ATOM 1797 N N . LEU A 1 223 ? -10.704 -10.620 10.432 1.00 86.94 223 LEU A N 1
ATOM 1798 C CA . LEU A 1 223 ? -9.484 -9.856 10.704 1.00 86.94 223 LEU A CA 1
ATOM 1799 C C . LEU A 1 223 ? -8.939 -10.119 12.121 1.00 86.94 223 LEU A C 1
ATOM 1801 O O . LEU A 1 223 ? -7.729 -10.281 12.288 1.00 86.94 223 LEU A O 1
ATOM 1805 N N . ALA A 1 224 ? -9.813 -10.215 13.130 1.00 86.44 224 ALA A N 1
ATOM 1806 C CA . ALA A 1 224 ? -9.426 -10.580 14.493 1.00 86.44 224 ALA A CA 1
ATOM 1807 C C . ALA A 1 224 ? -8.814 -11.991 14.554 1.00 86.44 224 ALA A C 1
ATOM 1809 O O . ALA A 1 224 ? -7.742 -12.159 15.130 1.00 86.44 224 ALA A O 1
ATOM 1810 N N . LYS A 1 225 ? -9.417 -12.979 13.875 1.00 86.12 225 LYS A N 1
ATOM 1811 C CA . LYS A 1 225 ? -8.880 -14.349 13.769 1.00 86.12 225 LYS A CA 1
ATOM 1812 C C . LYS A 1 225 ? -7.468 -14.375 13.168 1.00 86.12 225 LYS A C 1
ATOM 1814 O O . LYS A 1 225 ? -6.605 -15.107 13.648 1.00 86.12 225 LYS A O 1
ATOM 1819 N N . VAL A 1 226 ? -7.213 -13.571 12.131 1.00 87.00 226 VAL A N 1
ATOM 1820 C CA . VAL A 1 226 ? -5.866 -13.436 11.547 1.00 87.00 226 VAL A CA 1
ATOM 1821 C C . VAL A 1 226 ? -4.902 -12.790 12.545 1.00 87.00 226 VAL A C 1
ATOM 1823 O O . VAL A 1 226 ? -3.756 -13.217 12.659 1.00 87.00 226 VAL A O 1
ATOM 1826 N N . ALA A 1 227 ? -5.343 -11.774 13.288 1.00 85.44 227 ALA A N 1
ATOM 1827 C CA . ALA A 1 227 ? -4.512 -11.110 14.290 1.00 85.44 227 ALA A CA 1
ATOM 1828 C C . ALA A 1 227 ? -4.127 -12.038 15.453 1.00 85.44 227 ALA A C 1
ATOM 1830 O O . ALA A 1 227 ? -2.964 -12.044 15.863 1.00 85.44 227 ALA A O 1
ATOM 1831 N N . GLU A 1 228 ? -5.056 -12.880 15.913 1.00 83.62 228 GLU A N 1
ATOM 1832 C CA . GLU A 1 228 ? -4.828 -13.863 16.982 1.00 83.62 228 GLU A CA 1
ATOM 1833 C C . GLU A 1 228 ? -3.718 -14.872 16.658 1.00 83.62 228 GLU A C 1
ATOM 1835 O O . GLU A 1 228 ? -3.063 -15.394 17.564 1.00 83.62 228 GLU A O 1
ATOM 1840 N N . HIS A 1 229 ? -3.455 -15.115 15.371 1.00 80.31 229 HIS A N 1
ATOM 1841 C CA . HIS A 1 229 ? -2.336 -15.944 14.935 1.00 80.31 229 HIS A CA 1
ATOM 1842 C C . HIS A 1 229 ? -0.970 -15.335 15.304 1.00 80.31 229 HIS A C 1
ATOM 1844 O O . HIS A 1 229 ? -0.055 -16.061 15.692 1.00 80.31 229 HIS A O 1
ATOM 1850 N N . TYR A 1 230 ? -0.828 -14.008 15.222 1.00 74.94 230 TYR A N 1
ATOM 1851 C CA . TYR A 1 230 ? 0.425 -13.305 15.535 1.00 74.94 230 TYR A CA 1
ATOM 1852 C C . TYR A 1 230 ? 0.514 -12.842 16.985 1.00 74.94 230 TYR A C 1
ATOM 1854 O O . TYR A 1 230 ? 1.612 -12.570 17.482 1.00 74.94 230 TYR A O 1
ATOM 1862 N N . TYR A 1 231 ? -0.633 -12.697 17.646 1.00 71.62 231 TYR A N 1
ATOM 1863 C CA . TYR A 1 231 ? -0.720 -12.199 19.004 1.00 71.62 231 TYR A CA 1
ATOM 1864 C C . TYR A 1 231 ? -1.841 -12.886 19.773 1.00 71.62 231 TYR A C 1
ATOM 1866 O O . TYR A 1 231 ? -3.019 -12.692 19.489 1.00 71.62 231 TYR A O 1
ATOM 1874 N N . LYS A 1 232 ? -1.485 -13.625 20.825 1.00 66.50 232 LYS A N 1
ATOM 1875 C CA . LYS A 1 232 ? -2.482 -14.092 21.786 1.00 66.50 232 LYS A CA 1
ATOM 1876 C C . LYS A 1 232 ? -2.820 -12.947 22.749 1.00 66.50 232 LYS A C 1
ATOM 1878 O O . LYS A 1 232 ? -1.895 -12.429 23.377 1.00 66.50 232 LYS A O 1
ATOM 1883 N N . PRO A 1 233 ? -4.108 -12.610 22.960 1.00 54.22 233 PRO A N 1
ATOM 1884 C CA . PRO A 1 233 ? -4.555 -11.467 23.772 1.00 54.22 233 PRO A CA 1
ATOM 1885 C C . PRO A 1 233 ? -4.026 -11.383 25.217 1.00 54.22 233 PRO A C 1
ATOM 1887 O O . PRO A 1 233 ? -4.208 -10.361 25.868 1.00 54.22 233 PRO A O 1
ATOM 1890 N N . ASN A 1 234 ? -3.380 -12.440 25.724 1.00 56.88 234 ASN A N 1
ATOM 1891 C CA . ASN A 1 234 ? -2.902 -12.563 27.103 1.00 56.88 234 ASN A CA 1
ATOM 1892 C C . ASN A 1 234 ? -1.376 -12.750 27.219 1.00 56.88 234 ASN A C 1
ATOM 1894 O O . ASN A 1 234 ? -0.877 -12.992 28.317 1.00 56.88 234 ASN A O 1
ATOM 1898 N N . GLU A 1 235 ? -0.624 -12.668 26.116 1.00 57.25 235 GLU A N 1
ATOM 1899 C CA . GLU A 1 235 ? 0.839 -12.763 26.151 1.00 57.25 235 GLU A CA 1
ATOM 1900 C C . GLU A 1 235 ? 1.490 -11.363 26.231 1.00 57.25 235 GLU A C 1
ATOM 1902 O O . GLU A 1 235 ? 1.045 -10.425 25.555 1.00 57.25 235 GLU A O 1
ATOM 1907 N N . PRO A 1 236 ? 2.543 -11.166 27.053 1.00 52.88 236 PRO A N 1
ATOM 1908 C CA . PRO A 1 236 ? 3.222 -9.878 27.157 1.00 52.88 236 PRO A CA 1
ATOM 1909 C C . PRO A 1 236 ? 3.898 -9.487 25.835 1.00 52.88 236 PRO A C 1
ATOM 1911 O O . PRO A 1 236 ? 4.747 -10.216 25.320 1.00 52.88 236 PRO A O 1
ATOM 1914 N N . ARG A 1 237 ? 3.619 -8.271 25.339 1.00 53.41 237 ARG A N 1
ATOM 1915 C CA . ARG A 1 237 ? 4.232 -7.689 24.122 1.00 53.41 237 ARG A CA 1
ATOM 1916 C C . ARG A 1 237 ? 5.769 -7.689 24.112 1.00 53.41 237 ARG A C 1
ATOM 1918 O O . ARG A 1 237 ? 6.372 -7.596 23.050 1.00 53.41 237 ARG A O 1
ATOM 1925 N N . VAL A 1 238 ? 6.413 -7.808 25.273 1.00 47.62 238 VAL A N 1
ATOM 1926 C CA . VAL A 1 238 ? 7.879 -7.797 25.423 1.00 47.62 238 VAL A CA 1
ATOM 1927 C C . VAL A 1 238 ? 8.550 -8.991 24.720 1.00 47.62 238 VAL A C 1
ATOM 1929 O O . VAL A 1 238 ? 9.722 -8.902 24.373 1.00 47.62 238 VAL A O 1
ATOM 1932 N N . MET A 1 239 ? 7.816 -10.077 24.440 1.00 44.47 239 MET A N 1
ATOM 1933 C CA . MET A 1 239 ? 8.333 -11.235 23.691 1.00 44.47 239 MET A CA 1
ATOM 1934 C C . MET A 1 239 ? 8.154 -11.140 22.165 1.0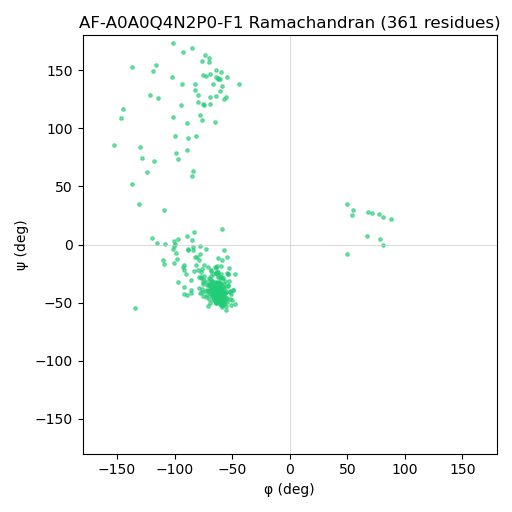0 44.47 239 MET A C 1
ATOM 1936 O O . MET A 1 239 ? 8.442 -12.100 21.451 1.00 44.47 239 MET A O 1
ATOM 1940 N N . MET A 1 240 ? 7.702 -9.998 21.634 1.00 52.19 240 MET A N 1
ATOM 1941 C CA . MET A 1 240 ? 7.516 -9.827 20.192 1.00 52.19 240 MET A CA 1
ATOM 1942 C C . MET A 1 240 ? 8.854 -9.778 19.446 1.00 52.19 240 MET A C 1
ATOM 1944 O O . MET A 1 240 ? 9.670 -8.877 19.640 1.00 52.19 240 MET A O 1
ATOM 1948 N N . GLN A 1 241 ? 9.048 -10.708 18.509 1.00 51.78 241 GLN A N 1
ATOM 1949 C CA . GLN A 1 241 ? 10.035 -10.533 17.447 1.00 51.78 241 GLN A CA 1
ATOM 1950 C C . GLN A 1 241 ? 9.654 -9.307 16.599 1.00 51.78 241 GLN A C 1
ATOM 1952 O O . GLN A 1 241 ? 8.475 -9.066 16.334 1.00 51.78 241 GLN A O 1
ATOM 1957 N N . GLN A 1 242 ? 10.643 -8.539 16.131 1.00 53.12 242 GLN A N 1
ATOM 1958 C CA . GLN A 1 242 ? 10.425 -7.356 15.278 1.00 53.12 242 GLN A CA 1
ATOM 1959 C C . GLN A 1 242 ? 9.593 -7.656 14.013 1.00 53.12 242 GLN A C 1
ATOM 1961 O O . GLN A 1 242 ? 8.928 -6.759 13.492 1.00 53.12 242 GLN A O 1
ATOM 1966 N N . SER A 1 243 ? 9.586 -8.907 13.542 1.00 52.12 243 SER A N 1
ATOM 1967 C CA . SER A 1 243 ? 8.753 -9.397 12.437 1.00 52.12 243 SER A CA 1
ATOM 1968 C C . SER A 1 243 ? 7.250 -9.225 12.694 1.00 52.12 243 SER A C 1
ATOM 1970 O O . SER A 1 243 ? 6.530 -8.763 11.807 1.00 52.12 243 SER A O 1
ATOM 1972 N N 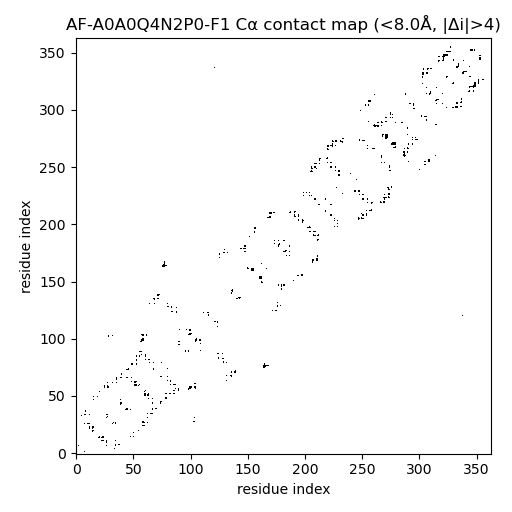. ASN A 1 244 ? 6.777 -9.484 13.917 1.00 67.50 244 ASN A N 1
ATOM 1973 C CA . ASN A 1 244 ? 5.350 -9.417 14.252 1.00 67.50 244 ASN A CA 1
ATOM 1974 C C . ASN A 1 244 ? 4.822 -7.976 14.265 1.00 67.50 244 ASN A C 1
ATOM 1976 O O . ASN A 1 244 ? 3.666 -7.743 13.916 1.00 67.50 244 ASN A O 1
ATOM 1980 N N . ASN A 1 245 ? 5.671 -6.986 14.566 1.00 69.00 245 ASN A N 1
ATOM 1981 C CA . ASN A 1 245 ? 5.274 -5.574 14.541 1.00 69.00 245 ASN A CA 1
ATOM 1982 C C . ASN A 1 245 ? 4.849 -5.111 13.140 1.00 69.00 245 ASN A C 1
ATOM 1984 O O . ASN A 1 245 ? 3.919 -4.316 13.006 1.00 69.00 245 ASN A O 1
ATOM 1988 N N . ASN A 1 246 ? 5.490 -5.620 12.083 1.00 73.69 246 ASN A N 1
ATOM 1989 C CA . ASN A 1 246 ? 5.096 -5.292 10.714 1.00 73.69 246 ASN A CA 1
ATOM 1990 C C . ASN A 1 246 ? 3.753 -5.921 10.332 1.00 73.69 246 ASN A C 1
ATOM 1992 O O . ASN A 1 246 ? 2.946 -5.244 9.696 1.00 73.69 246 ASN A O 1
ATOM 1996 N N . HIS A 1 247 ? 3.490 -7.163 10.748 1.00 77.81 247 HIS A N 1
ATOM 1997 C CA . HIS A 1 247 ? 2.202 -7.821 10.516 1.00 77.81 247 HIS A CA 1
ATOM 1998 C C . HIS A 1 247 ? 1.071 -7.100 11.254 1.00 77.81 247 HIS A C 1
ATOM 2000 O O . HIS A 1 247 ? 0.100 -6.689 10.626 1.00 77.81 247 HIS A O 1
ATOM 2006 N N . LEU A 1 248 ? 1.238 -6.809 12.547 1.00 77.06 248 LEU A N 1
ATOM 2007 C CA . LEU A 1 248 ? 0.246 -6.062 13.331 1.00 77.06 248 LEU A CA 1
ATOM 2008 C C . LEU A 1 248 ? 0.006 -4.649 12.778 1.00 77.06 248 LEU A C 1
ATOM 2010 O O . LEU A 1 248 ? -1.124 -4.156 12.787 1.00 77.06 248 LEU A O 1
ATOM 2014 N N . ARG A 1 249 ? 1.041 -3.999 12.228 1.00 78.62 249 ARG A N 1
ATOM 2015 C CA . ARG A 1 249 ? 0.887 -2.718 11.524 1.00 78.62 249 ARG A CA 1
ATOM 2016 C C . ARG A 1 249 ? -0.018 -2.850 10.296 1.00 78.62 249 ARG A C 1
ATOM 2018 O O . ARG A 1 249 ? -0.882 -1.996 10.108 1.00 78.62 249 ARG A O 1
ATOM 2025 N N . VAL A 1 250 ? 0.174 -3.888 9.480 1.00 80.31 250 VAL A N 1
ATOM 2026 C CA . VAL A 1 250 ? -0.651 -4.165 8.290 1.00 80.31 250 VAL A CA 1
ATOM 2027 C C . VAL A 1 250 ? -2.099 -4.462 8.681 1.00 80.31 250 VAL A C 1
ATOM 2029 O O . VAL A 1 250 ? -3.010 -3.864 8.114 1.00 80.31 250 VAL A O 1
ATOM 2032 N N . LEU A 1 251 ? -2.312 -5.300 9.696 1.00 86.00 251 LEU A N 1
ATOM 2033 C CA . LEU A 1 251 ? -3.651 -5.623 10.197 1.00 86.00 251 LEU A CA 1
ATOM 2034 C C . LEU A 1 251 ? -4.360 -4.387 10.761 1.00 86.00 251 LEU A C 1
ATOM 2036 O O . LEU A 1 251 ? -5.540 -4.178 10.502 1.00 86.00 251 LEU A O 1
ATOM 2040 N N . GLY A 1 252 ? -3.631 -3.510 11.455 1.00 86.50 252 GLY A N 1
ATOM 2041 C CA . GLY A 1 252 ? -4.173 -2.234 11.918 1.00 86.50 252 GLY A CA 1
ATOM 2042 C C . GLY A 1 252 ? -4.543 -1.274 10.784 1.00 86.50 252 GLY A C 1
ATOM 2043 O O . GLY A 1 252 ? -5.535 -0.559 10.890 1.00 86.50 252 GLY A O 1
ATOM 2044 N N . ASP A 1 253 ? -3.788 -1.260 9.681 1.00 83.00 253 ASP A N 1
ATOM 2045 C CA . ASP A 1 253 ? -4.168 -0.493 8.487 1.00 83.00 253 ASP A CA 1
ATOM 2046 C C . ASP A 1 253 ? -5.443 -1.080 7.843 1.00 83.00 253 ASP A C 1
ATOM 2048 O O . ASP A 1 253 ? -6.316 -0.319 7.424 1.00 83.00 253 ASP A O 1
ATOM 2052 N N . ALA A 1 254 ? -5.588 -2.411 7.820 1.00 84.00 254 ALA A N 1
ATOM 2053 C CA . ALA A 1 254 ? -6.788 -3.088 7.324 1.00 84.00 254 ALA A CA 1
ATOM 2054 C C . ALA A 1 254 ? -8.025 -2.828 8.207 1.00 84.00 254 ALA A C 1
ATOM 2056 O O . ALA A 1 254 ? -9.102 -2.572 7.669 1.00 84.00 254 ALA A O 1
ATOM 2057 N N . LEU A 1 255 ? -7.872 -2.813 9.537 1.00 88.50 255 LEU A N 1
ATOM 2058 C CA . LEU A 1 255 ? -8.929 -2.429 10.483 1.00 88.50 255 LEU A CA 1
ATOM 2059 C C . LEU A 1 255 ? -9.462 -1.032 10.145 1.00 88.50 255 LEU A C 1
ATOM 2061 O O . LEU A 1 255 ? -10.654 -0.850 9.916 1.00 88.50 255 LEU A O 1
ATOM 2065 N N . ILE A 1 256 ? -8.564 -0.051 10.032 1.00 87.44 256 ILE A N 1
ATOM 2066 C CA . ILE A 1 256 ? -8.930 1.340 9.742 1.00 87.44 256 ILE A CA 1
ATOM 2067 C C . ILE A 1 256 ? -9.609 1.491 8.376 1.00 87.44 256 ILE A C 1
ATOM 2069 O O . ILE A 1 256 ? -10.505 2.321 8.227 1.00 87.44 256 ILE A O 1
ATOM 2073 N N . ALA A 1 257 ? -9.209 0.698 7.383 1.00 80.94 257 ALA A N 1
ATOM 2074 C CA . ALA A 1 257 ? -9.804 0.743 6.053 1.00 80.94 257 ALA A CA 1
ATOM 2075 C C . ALA A 1 257 ? -11.225 0.152 6.006 1.00 80.94 257 ALA A C 1
ATOM 2077 O O . ALA A 1 257 ? -12.059 0.657 5.258 1.00 80.94 257 ALA A O 1
ATOM 2078 N N . ASN A 1 258 ? -11.509 -0.884 6.803 1.00 81.94 258 ASN A N 1
ATOM 2079 C CA . ASN A 1 258 ? -12.730 -1.687 6.665 1.00 81.94 258 ASN A CA 1
ATOM 2080 C C . ASN A 1 258 ? -13.759 -1.486 7.790 1.00 81.94 258 ASN A C 1
ATOM 2082 O O . ASN A 1 258 ? -14.918 -1.846 7.606 1.00 81.94 258 ASN A O 1
ATOM 2086 N N . ALA A 1 259 ? -13.373 -0.914 8.935 1.00 86.19 259 ALA A N 1
ATOM 2087 C CA . ALA A 1 259 ? -14.247 -0.798 10.105 1.00 86.19 259 ALA A CA 1
ATOM 2088 C C . ALA A 1 259 ? -15.549 -0.044 9.801 1.00 86.19 259 ALA A C 1
ATOM 2090 O O . ALA A 1 259 ? -15.492 1.100 9.346 1.00 86.19 259 ALA A O 1
ATOM 2091 N N . GLN A 1 260 ? -16.699 -0.649 10.093 1.00 87.00 260 GLN A N 1
ATOM 2092 C CA . GLN A 1 260 ? -18.011 -0.000 10.047 1.00 87.00 260 GLN A CA 1
ATOM 2093 C C . GLN A 1 260 ? -18.351 0.503 11.453 1.00 87.00 260 GLN A C 1
ATOM 2095 O O . GLN A 1 260 ? -18.339 -0.267 12.408 1.00 87.00 260 GLN A O 1
ATOM 2100 N N . VAL A 1 261 ? -18.560 1.813 11.611 1.00 87.12 261 VAL A N 1
ATOM 2101 C CA . VAL A 1 261 ? -18.589 2.485 12.931 1.00 87.12 261 VAL A CA 1
ATOM 2102 C C . VAL A 1 261 ? -19.740 2.048 13.842 1.00 87.12 261 VAL A C 1
ATOM 2104 O O . VAL A 1 261 ? -19.675 2.255 15.053 1.00 87.12 261 VAL A O 1
ATOM 2107 N N . ASP A 1 262 ? -20.775 1.458 13.259 1.00 88.38 262 ASP A N 1
ATOM 2108 C CA . ASP A 1 262 ? -21.927 0.845 13.913 1.00 88.38 262 ASP A CA 1
ATOM 2109 C C . ASP A 1 262 ? -21.613 -0.546 14.496 1.00 88.38 262 ASP A C 1
ATOM 2111 O O . ASP A 1 262 ? -22.232 -0.948 15.480 1.00 88.38 262 ASP A O 1
ATOM 2115 N N . GLN A 1 263 ? -20.599 -1.245 13.978 1.00 88.69 263 GLN A N 1
ATOM 2116 C CA . GLN A 1 263 ? -20.139 -2.556 14.458 1.0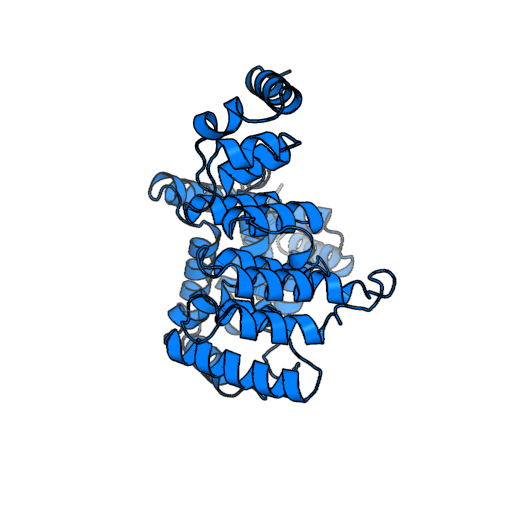0 88.69 263 GLN A CA 1
ATOM 2117 C C . GLN A 1 263 ? -19.151 -2.429 15.629 1.00 88.69 263 GLN A C 1
ATOM 2119 O O . GLN A 1 263 ? -17.999 -2.861 15.567 1.00 88.69 263 GLN A O 1
ATOM 2124 N N . VAL A 1 264 ? -19.597 -1.798 16.718 1.00 89.19 264 VAL A N 1
ATOM 2125 C CA . VAL A 1 264 ? -18.745 -1.463 17.877 1.00 89.19 264 VAL A CA 1
ATOM 2126 C C . VAL A 1 264 ? -18.115 -2.707 18.514 1.00 89.19 264 VAL A C 1
ATOM 2128 O O . VAL A 1 264 ? -16.930 -2.690 18.850 1.00 89.19 264 VAL A O 1
ATOM 2131 N N . GLU A 1 265 ? -18.881 -3.791 18.656 1.00 88.81 265 GLU A N 1
ATOM 2132 C CA . GLU A 1 265 ? -18.398 -5.046 19.248 1.00 88.81 265 GLU A CA 1
ATOM 2133 C C . GLU A 1 265 ? -17.296 -5.684 18.395 1.00 88.81 265 GLU A C 1
ATOM 2135 O O . GLU A 1 265 ? -16.237 -6.037 18.922 1.00 88.81 265 GLU A O 1
ATOM 2140 N N . ASP A 1 266 ? -17.490 -5.747 17.076 1.00 89.25 266 ASP A N 1
ATOM 2141 C CA . ASP A 1 266 ? -16.521 -6.364 16.171 1.00 89.25 266 ASP A CA 1
ATOM 2142 C C . ASP A 1 266 ? -15.238 -5.531 16.047 1.00 89.25 266 ASP A C 1
ATOM 2144 O O . ASP A 1 266 ? -14.130 -6.079 16.059 1.00 89.25 266 ASP A O 1
ATOM 2148 N N . ILE A 1 267 ? -15.367 -4.196 16.006 1.00 90.50 267 ILE A N 1
ATOM 2149 C CA . ILE A 1 267 ? -14.226 -3.275 16.117 1.00 90.50 267 ILE A CA 1
ATOM 2150 C C . ILE A 1 267 ? -13.455 -3.567 17.407 1.00 90.50 267 ILE A C 1
ATOM 2152 O O . ILE A 1 267 ? -12.227 -3.664 17.389 1.00 90.50 267 ILE A O 1
ATOM 2156 N N . GLY A 1 268 ? -14.168 -3.732 18.521 1.00 89.56 268 GLY A N 1
ATOM 2157 C CA . GLY A 1 268 ? -13.575 -4.027 19.814 1.00 89.56 268 GLY A CA 1
ATOM 2158 C C . GLY A 1 268 ? -12.782 -5.338 19.827 1.00 89.56 268 GLY A C 1
ATOM 2159 O O . GLY A 1 268 ? -11.623 -5.353 20.250 1.00 89.56 268 GLY A O 1
ATOM 2160 N N . LEU A 1 269 ? -13.369 -6.426 19.325 1.00 88.81 269 LEU A N 1
ATOM 2161 C CA . LEU A 1 269 ? -12.692 -7.723 19.209 1.00 88.81 269 LEU A CA 1
ATOM 2162 C C . LEU A 1 269 ? -11.412 -7.610 18.375 1.00 88.81 269 LEU A C 1
ATOM 2164 O O . LEU A 1 269 ? -10.354 -8.097 18.779 1.00 88.81 269 LEU A O 1
ATOM 2168 N N . CYS A 1 270 ? -11.486 -6.902 17.250 1.00 88.94 270 CYS A N 1
ATOM 2169 C CA . CYS A 1 270 ? -10.346 -6.697 16.371 1.00 88.94 270 CYS A CA 1
ATOM 2170 C C . CYS A 1 270 ? -9.237 -5.861 17.036 1.00 88.94 270 CYS A C 1
ATOM 2172 O O . CYS A 1 270 ? -8.062 -6.231 16.990 1.00 88.94 270 CYS A O 1
ATOM 2174 N N . ILE A 1 271 ? -9.595 -4.774 17.728 1.00 89.75 271 ILE A N 1
ATOM 2175 C CA . ILE A 1 271 ? -8.651 -3.951 18.500 1.00 89.75 271 ILE A CA 1
ATOM 2176 C C . ILE A 1 271 ? -7.976 -4.781 19.592 1.00 89.75 271 ILE A C 1
ATOM 2178 O O . ILE A 1 271 ? -6.761 -4.684 19.763 1.00 89.75 271 ILE A O 1
ATOM 2182 N N . LYS A 1 272 ? -8.723 -5.628 20.302 1.00 87.50 272 LYS A N 1
ATOM 2183 C CA . LYS A 1 272 ? -8.159 -6.515 21.323 1.00 87.50 272 LYS A CA 1
ATOM 2184 C C . LYS A 1 272 ? -7.162 -7.501 20.722 1.00 87.50 272 LYS A C 1
ATOM 2186 O O . LYS A 1 272 ? -6.068 -7.656 21.261 1.00 87.50 272 LYS A O 1
ATOM 2191 N N . ALA A 1 273 ? -7.496 -8.104 19.585 1.00 86.00 273 ALA A N 1
ATOM 2192 C CA . ALA A 1 273 ? -6.633 -9.059 18.898 1.00 86.00 273 ALA A CA 1
ATOM 2193 C C . ALA A 1 273 ? -5.377 -8.414 18.278 1.00 86.00 273 ALA A C 1
ATOM 2195 O O . ALA A 1 273 ? -4.314 -9.022 18.269 1.00 86.00 273 ALA A O 1
ATOM 2196 N N . ILE A 1 274 ? -5.456 -7.175 17.782 1.00 85.19 274 ILE A N 1
ATOM 2197 C CA . ILE A 1 274 ? -4.305 -6.486 17.168 1.00 85.19 274 ILE A CA 1
ATOM 2198 C C . ILE A 1 274 ? -3.448 -5.776 18.224 1.00 85.19 274 ILE A C 1
ATOM 2200 O O . ILE A 1 274 ? -2.215 -5.753 18.144 1.00 85.19 274 ILE A O 1
ATOM 2204 N N . ALA A 1 275 ? -4.093 -5.129 19.194 1.00 82.19 275 ALA A N 1
ATOM 2205 C CA . ALA A 1 275 ? -3.443 -4.203 20.109 1.00 82.19 275 ALA A CA 1
ATOM 2206 C C . ALA A 1 275 ? -3.319 -4.700 21.555 1.00 82.19 275 ALA A C 1
ATOM 2208 O O . ALA A 1 275 ? -2.576 -4.087 22.318 1.00 82.19 275 ALA A O 1
ATOM 2209 N N . GLY A 1 276 ? -4.025 -5.765 21.944 1.00 81.44 276 GLY A N 1
ATOM 2210 C CA . GLY A 1 276 ? -4.149 -6.185 23.347 1.00 81.44 276 GLY A CA 1
ATOM 2211 C C . GLY A 1 276 ? -4.931 -5.195 24.218 1.00 81.44 276 GLY A C 1
ATOM 2212 O O . GLY A 1 276 ? -4.979 -5.337 25.436 1.00 81.44 276 GLY A O 1
ATOM 2213 N N . MET A 1 277 ? -5.534 -4.177 23.604 1.00 84.94 277 MET A N 1
ATOM 2214 C CA . MET A 1 277 ? -6.346 -3.177 24.283 1.00 84.94 277 MET A CA 1
ATOM 2215 C C . MET A 1 277 ? -7.734 -3.764 24.532 1.00 84.94 277 MET A C 1
ATOM 2217 O O . MET A 1 277 ? -8.391 -4.165 23.579 1.00 84.94 277 MET A O 1
ATOM 2221 N N . ASP A 1 278 ? -8.171 -3.814 25.792 1.00 85.00 278 ASP A N 1
ATOM 2222 C CA . ASP A 1 278 ? -9.452 -4.414 26.173 1.00 85.00 278 ASP A CA 1
ATOM 2223 C C . ASP A 1 278 ? -10.602 -3.386 26.131 1.00 85.00 278 ASP A C 1
ATOM 2225 O O . ASP A 1 278 ? -10.709 -2.553 27.038 1.00 85.00 278 ASP A O 1
ATOM 2229 N N . PRO A 1 279 ? -11.484 -3.407 25.114 1.00 82.62 279 PRO A N 1
ATOM 2230 C CA . PRO A 1 279 ? -12.508 -2.377 24.933 1.00 82.62 279 PRO A CA 1
ATOM 2231 C C . PRO A 1 279 ? -13.621 -2.451 25.980 1.00 82.62 279 PRO A C 1
ATOM 2233 O O . PRO A 1 279 ? -14.288 -1.449 26.220 1.00 82.62 279 PRO A O 1
ATOM 2236 N N . SER A 1 280 ? -13.803 -3.592 26.660 1.00 81.62 280 SER A N 1
ATOM 2237 C CA . SER A 1 280 ? -14.749 -3.699 27.781 1.00 81.62 280 SER A CA 1
ATOM 2238 C C . SER A 1 280 ? -14.389 -2.799 28.963 1.00 81.62 280 SER A C 1
ATOM 2240 O O . SER A 1 280 ? -15.255 -2.493 29.778 1.00 81.62 280 SER A O 1
ATOM 2242 N N . LEU A 1 281 ? -13.137 -2.334 29.048 1.00 80.50 281 LEU A N 1
ATOM 2243 C CA . LEU A 1 281 ? -12.712 -1.335 30.031 1.00 80.50 281 LEU A CA 1
ATOM 2244 C C . LEU A 1 281 ? -13.131 0.097 29.649 1.00 80.50 281 LEU A C 1
ATOM 2246 O O . LEU A 1 281 ? -12.981 1.011 30.457 1.00 80.50 281 LEU A O 1
ATOM 2250 N N . LEU A 1 282 ? -13.667 0.299 28.440 1.00 80.19 282 LEU A N 1
ATOM 2251 C CA . LEU A 1 282 ? -14.121 1.583 27.900 1.00 80.19 282 LEU A CA 1
ATOM 2252 C C . LEU A 1 282 ? -15.598 1.507 27.458 1.00 80.19 282 LEU A C 1
ATOM 2254 O O . LEU A 1 282 ? -15.908 1.675 26.275 1.00 80.19 282 LEU A O 1
ATOM 2258 N N . PRO A 1 283 ? -16.534 1.240 28.384 1.00 76.69 283 PRO A N 1
ATOM 2259 C CA . PRO A 1 283 ? -17.940 1.070 28.041 1.00 76.69 283 PRO A CA 1
ATOM 2260 C C . PRO A 1 283 ? -18.550 2.357 27.466 1.00 76.69 283 PRO A C 1
ATOM 2262 O O . PRO A 1 283 ? -18.238 3.464 27.904 1.00 76.69 283 PRO A O 1
ATOM 2265 N N . GLY A 1 284 ? -19.454 2.206 26.495 1.00 81.44 284 GLY A N 1
ATOM 2266 C CA . GLY A 1 284 ? -20.199 3.320 25.893 1.00 81.44 284 GLY A CA 1
ATOM 2267 C C . GLY A 1 284 ? -19.429 4.141 24.853 1.00 81.44 284 GLY A C 1
ATOM 2268 O O . GLY A 1 284 ? -19.963 5.133 24.361 1.00 81.44 284 GLY A O 1
ATOM 2269 N N . ARG A 1 285 ? -18.199 3.747 24.496 1.00 84.50 285 ARG A N 1
ATOM 2270 C CA . ARG A 1 285 ? -17.460 4.344 23.376 1.00 84.50 285 ARG A CA 1
ATOM 2271 C C . ARG A 1 285 ? -18.140 4.038 22.045 1.00 84.50 285 ARG A C 1
ATOM 2273 O O . ARG A 1 285 ? -18.558 2.908 21.802 1.00 84.50 285 ARG A O 1
ATOM 2280 N N . SER A 1 286 ? -18.206 5.038 21.168 1.00 89.75 286 SER A N 1
ATOM 2281 C CA . SER A 1 286 ? -18.605 4.817 19.777 1.00 89.75 286 SER A CA 1
ATOM 2282 C C . SER A 1 286 ? -17.515 4.051 19.015 1.00 89.75 286 SER A C 1
ATOM 2284 O O . SER A 1 286 ? -16.347 4.064 19.412 1.00 89.75 286 SER A O 1
ATOM 2286 N N . GLY A 1 287 ? -17.860 3.423 17.884 1.00 87.88 287 GLY A N 1
ATOM 2287 C CA . GLY A 1 287 ? -16.867 2.759 17.032 1.00 87.88 287 GLY A CA 1
ATOM 2288 C C . GLY A 1 287 ? -15.776 3.721 16.545 1.00 87.88 287 GLY A C 1
ATOM 2289 O O . GLY A 1 287 ? -14.602 3.363 16.533 1.00 87.88 287 GLY A O 1
ATOM 2290 N N . GLY A 1 288 ? -16.135 4.972 16.232 1.00 88.69 288 GLY A N 1
ATOM 2291 C CA . GLY A 1 288 ? -15.170 6.019 15.875 1.00 88.69 288 GLY A CA 1
ATOM 2292 C C . GLY A 1 288 ? -14.183 6.336 17.004 1.00 88.69 288 GLY A C 1
ATOM 2293 O O . GLY A 1 288 ? -12.979 6.424 16.756 1.00 88.69 288 GLY A O 1
ATOM 2294 N N . ASP A 1 289 ? -14.666 6.426 18.248 1.00 88.88 289 ASP A N 1
ATOM 2295 C CA . ASP A 1 289 ? -13.803 6.662 19.412 1.00 88.88 289 ASP A CA 1
ATOM 2296 C C . ASP A 1 289 ? -12.876 5.474 19.689 1.00 88.88 289 ASP A C 1
ATOM 2298 O O . ASP A 1 289 ? -11.703 5.673 19.992 1.00 88.88 289 ASP A O 1
ATOM 2302 N N . LEU A 1 290 ? -13.366 4.238 19.536 1.00 90.88 290 LEU A N 1
ATOM 2303 C CA . LEU A 1 290 ? -12.536 3.040 19.688 1.00 90.88 290 LEU A CA 1
ATOM 2304 C C . LEU A 1 290 ? -11.394 3.007 18.666 1.00 90.88 290 LEU A C 1
ATOM 2306 O O . LEU A 1 290 ? -10.251 2.725 19.024 1.00 90.88 290 LEU A O 1
ATOM 2310 N N . LEU A 1 291 ? -11.674 3.339 17.401 1.00 90.81 291 LEU A N 1
ATOM 2311 C CA . LEU A 1 291 ? -10.642 3.427 16.362 1.00 90.81 291 LEU A CA 1
ATOM 2312 C C . LEU A 1 291 ? -9.628 4.537 16.674 1.00 90.81 291 LEU A C 1
ATOM 2314 O O . LEU A 1 291 ? -8.429 4.358 16.448 1.00 90.81 291 LEU A O 1
ATOM 2318 N N . LEU A 1 292 ? -10.083 5.662 17.228 1.00 87.50 292 LEU A N 1
ATOM 2319 C CA . LEU A 1 292 ? -9.208 6.752 17.655 1.00 87.50 292 LEU A CA 1
ATOM 2320 C C . LEU A 1 292 ? -8.318 6.345 18.842 1.00 87.50 292 LEU A C 1
ATOM 2322 O O . LEU A 1 292 ? -7.127 6.666 18.853 1.00 87.50 292 LEU A O 1
ATOM 2326 N N . ASP A 1 293 ? -8.858 5.629 19.826 1.00 86.62 293 ASP A N 1
ATOM 2327 C CA . ASP A 1 293 ? -8.100 5.116 20.971 1.00 86.62 293 ASP A CA 1
ATOM 2328 C C . ASP A 1 293 ? -7.077 4.054 20.531 1.00 86.62 293 ASP A C 1
ATOM 2330 O O . ASP A 1 293 ? -5.920 4.077 20.961 1.00 86.62 293 ASP A O 1
ATOM 2334 N N . PHE A 1 294 ? -7.444 3.193 19.578 1.00 87.69 294 PHE A N 1
ATOM 2335 C CA .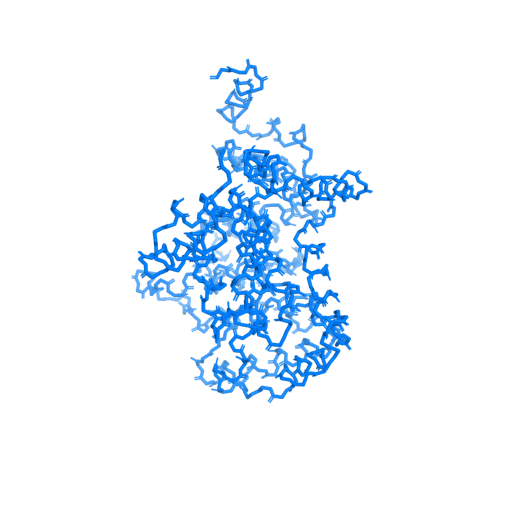 PHE A 1 294 ? -6.528 2.239 18.950 1.00 87.69 294 PHE A CA 1
ATOM 2336 C C . PHE A 1 294 ? -5.328 2.920 18.272 1.00 87.69 294 PHE A C 1
ATOM 2338 O O . PHE A 1 294 ? -4.182 2.478 18.435 1.00 87.69 294 PHE A O 1
ATOM 2345 N N . ILE A 1 295 ? -5.558 4.009 17.528 1.00 86.38 295 ILE A N 1
ATOM 2346 C CA . ILE A 1 295 ? -4.471 4.762 16.883 1.00 86.38 295 ILE A CA 1
ATOM 2347 C C . ILE A 1 295 ? -3.513 5.321 17.942 1.00 86.38 295 ILE A C 1
ATOM 2349 O O . ILE A 1 295 ? -2.297 5.188 17.812 1.00 86.38 295 ILE A O 1
ATOM 2353 N N . GLN A 1 296 ? -4.038 5.875 19.035 1.00 80.12 296 GLN A N 1
ATOM 2354 C CA . GLN A 1 296 ? -3.207 6.392 20.128 1.00 80.12 296 GLN A CA 1
ATOM 2355 C C . GLN A 1 296 ? -2.377 5.291 20.799 1.00 80.12 296 GLN A C 1
ATOM 2357 O O . GLN A 1 296 ? -1.222 5.519 21.156 1.00 80.12 296 GLN A O 1
ATOM 2362 N N . HIS A 1 297 ? -2.944 4.091 20.942 1.00 79.38 297 HIS A N 1
ATOM 2363 C CA . HIS A 1 297 ? -2.310 2.980 21.646 1.00 79.38 297 HIS A CA 1
ATOM 2364 C C . HIS A 1 297 ? -1.192 2.282 20.848 1.00 79.38 297 HIS A C 1
ATOM 2366 O O . HIS A 1 297 ? -0.343 1.603 21.426 1.00 79.38 297 HIS A O 1
ATOM 2372 N N . THR A 1 298 ? -1.168 2.416 19.517 1.00 74.12 298 THR A N 1
ATOM 2373 C CA . THR A 1 298 ? -0.255 1.644 18.647 1.00 74.12 298 THR A CA 1
ATOM 2374 C C . THR A 1 298 ? 1.008 2.388 18.194 1.00 74.12 298 THR A C 1
ATOM 2376 O O . THR A 1 298 ? 1.818 1.788 17.487 1.00 74.12 298 THR A O 1
ATOM 2379 N N . SER A 1 299 ? 1.189 3.646 18.628 1.00 58.56 299 SER A N 1
ATOM 2380 C CA . SER A 1 299 ? 2.378 4.529 18.513 1.00 58.56 299 SER A CA 1
ATOM 2381 C C . SER A 1 299 ? 3.042 4.708 17.134 1.00 58.56 299 SER A C 1
ATOM 2383 O O . SER A 1 299 ? 3.900 5.573 16.976 1.00 58.56 299 SER A O 1
ATOM 2385 N N . THR A 1 300 ? 2.646 3.952 16.111 1.00 58.81 300 THR A N 1
ATOM 2386 C CA . THR A 1 300 ? 3.271 3.913 14.789 1.00 58.81 300 THR A CA 1
ATOM 2387 C C . THR A 1 300 ? 2.261 4.280 13.703 1.00 58.81 300 THR A C 1
ATOM 2389 O O . THR A 1 300 ? 1.194 3.684 13.584 1.00 58.81 300 THR A O 1
ATOM 2392 N N . ASN A 1 301 ? 2.643 5.231 12.841 1.00 58.69 301 ASN A N 1
ATOM 2393 C CA . ASN A 1 301 ? 1.921 5.588 11.611 1.00 58.69 301 ASN A CA 1
ATOM 2394 C C . ASN A 1 301 ? 0.540 6.262 11.803 1.00 58.69 301 ASN A C 1
ATOM 2396 O O . ASN A 1 301 ? -0.329 6.174 10.930 1.00 58.69 301 ASN A O 1
ATOM 2400 N N . ASN A 1 302 ? 0.350 6.972 12.920 1.00 72.62 302 ASN A N 1
ATOM 2401 C CA . ASN A 1 302 ? -0.924 7.586 13.314 1.00 72.62 302 ASN A CA 1
ATOM 2402 C C . ASN A 1 302 ? -1.496 8.531 12.250 1.00 72.62 302 ASN A C 1
ATOM 2404 O O . ASN A 1 302 ? -2.688 8.473 11.956 1.00 72.62 302 ASN A O 1
ATOM 2408 N N . SER A 1 303 ? -0.653 9.335 11.599 1.00 72.00 303 SER A N 1
ATOM 2409 C CA . SER A 1 303 ? -1.098 10.302 10.588 1.00 72.00 303 SER A CA 1
ATOM 2410 C C . SER A 1 303 ? -1.783 9.642 9.388 1.00 72.00 303 SER A C 1
ATOM 2412 O O . SER A 1 303 ? -2.782 10.165 8.907 1.00 72.00 303 SER A O 1
ATOM 2414 N N . LYS A 1 304 ? -1.313 8.469 8.935 1.00 76.06 304 LYS A N 1
ATOM 2415 C CA . LYS A 1 304 ? -1.942 7.722 7.828 1.00 76.06 304 LYS A CA 1
ATOM 2416 C C . LYS A 1 304 ? -3.298 7.135 8.227 1.00 76.06 304 LYS A C 1
ATOM 2418 O O . LYS A 1 304 ? -4.205 7.054 7.406 1.00 76.06 304 LYS A O 1
ATOM 2423 N N . ARG A 1 305 ? -3.451 6.715 9.481 1.00 83.44 305 ARG A N 1
ATOM 2424 C CA . ARG A 1 305 ? -4.717 6.156 9.970 1.00 83.44 305 ARG A CA 1
ATOM 2425 C C . ARG A 1 305 ? -5.746 7.254 10.230 1.00 83.44 305 ARG A C 1
ATOM 2427 O O . ARG A 1 305 ? -6.886 7.111 9.805 1.00 83.44 305 ARG A O 1
ATOM 2434 N N . HIS A 1 306 ? -5.330 8.383 10.807 1.00 81.94 306 HIS A N 1
ATOM 2435 C CA . HIS A 1 306 ? -6.170 9.580 10.921 1.00 81.94 306 HIS A CA 1
ATOM 2436 C C . HIS A 1 306 ? -6.642 10.070 9.545 1.00 81.94 306 HIS A C 1
ATOM 2438 O O . HIS A 1 306 ? -7.830 10.318 9.356 1.00 81.94 306 HIS A O 1
ATOM 2444 N N . ALA A 1 307 ? -5.727 10.127 8.572 1.00 76.62 307 ALA A N 1
ATOM 2445 C CA . ALA A 1 307 ? -6.022 10.444 7.178 1.00 76.62 307 ALA A CA 1
ATOM 2446 C C . ALA A 1 307 ? -7.153 9.586 6.598 1.00 76.62 307 ALA A C 1
ATOM 2448 O O . ALA A 1 307 ? -8.127 10.107 6.057 1.00 76.62 307 ALA A O 1
ATOM 2449 N N . ALA A 1 308 ? -7.030 8.266 6.744 1.00 80.12 308 ALA A N 1
ATOM 2450 C CA . ALA A 1 308 ? -8.000 7.317 6.219 1.00 80.12 308 ALA A CA 1
ATOM 2451 C C . ALA A 1 308 ? -9.374 7.454 6.896 1.00 80.12 308 ALA A C 1
ATOM 2453 O O . ALA A 1 308 ? -10.393 7.451 6.211 1.00 80.12 308 ALA A O 1
ATOM 2454 N N . LEU A 1 309 ? -9.425 7.623 8.223 1.00 85.62 309 LEU A N 1
ATOM 2455 C CA . LEU A 1 309 ? -10.697 7.811 8.933 1.00 85.62 309 LEU A CA 1
ATOM 2456 C C . LEU A 1 309 ? -11.404 9.115 8.540 1.00 85.62 309 LEU A C 1
ATOM 2458 O O . LEU A 1 309 ? -12.627 9.129 8.421 1.00 85.62 309 LEU A O 1
ATOM 2462 N N . TYR A 1 310 ? -10.654 10.187 8.286 1.00 82.12 310 TYR A N 1
ATOM 2463 C CA . TYR A 1 310 ? -11.222 11.437 7.784 1.00 82.12 310 TYR A CA 1
ATOM 2464 C C . TYR A 1 310 ? -11.801 11.296 6.377 1.00 82.12 310 TYR A C 1
ATOM 2466 O O . TYR A 1 310 ? -12.935 11.694 6.138 1.00 82.12 310 TYR A O 1
ATOM 2474 N N . GLN A 1 311 ? -11.066 10.668 5.452 1.00 79.44 311 GLN A N 1
ATOM 2475 C CA . GLN A 1 311 ? -11.553 10.417 4.087 1.00 79.44 311 GLN A CA 1
ATOM 2476 C C . GLN A 1 311 ? -12.845 9.592 4.065 1.00 79.44 311 GLN A C 1
ATOM 2478 O O . GLN A 1 311 ? -13.665 9.734 3.160 1.00 79.44 311 GLN A O 1
ATOM 2483 N N . ARG A 1 312 ? -13.034 8.739 5.075 1.00 83.19 312 ARG A N 1
ATOM 2484 C CA . ARG A 1 312 ? -14.242 7.932 5.271 1.00 83.19 312 ARG A CA 1
ATOM 2485 C C . ARG A 1 312 ? -15.359 8.674 6.019 1.00 83.19 312 ARG A C 1
ATOM 2487 O O . ARG A 1 312 ? -16.387 8.065 6.292 1.00 83.19 312 ARG A O 1
ATOM 2494 N N . ASN A 1 313 ? -15.178 9.957 6.345 1.00 84.69 313 ASN A N 1
ATOM 2495 C CA . ASN A 1 313 ? -16.080 10.777 7.165 1.00 84.69 313 ASN A CA 1
ATOM 2496 C C . ASN A 1 313 ? -16.383 10.173 8.550 1.00 84.69 313 ASN A C 1
ATOM 2498 O O . ASN A 1 313 ? -17.460 10.388 9.101 1.00 84.69 313 ASN A O 1
ATOM 2502 N N . ILE A 1 314 ? -15.446 9.402 9.108 1.00 88.12 314 ILE A N 1
ATOM 2503 C CA . ILE A 1 314 ? -15.578 8.798 10.443 1.00 88.12 314 ILE A CA 1
ATOM 2504 C C . ILE A 1 314 ? -15.111 9.771 11.527 1.00 88.12 314 ILE A C 1
ATOM 2506 O O . ILE A 1 314 ? -15.714 9.839 12.594 1.00 88.12 314 ILE A O 1
ATOM 2510 N N . LEU A 1 315 ? -14.037 10.514 11.254 1.00 86.12 315 LEU A N 1
ATOM 2511 C CA . LEU A 1 315 ? -13.500 11.535 12.150 1.00 86.12 315 LEU A CA 1
ATOM 2512 C C . LEU A 1 315 ? -13.536 12.908 11.482 1.00 86.12 315 LEU A C 1
ATOM 2514 O O . LEU A 1 315 ? -13.371 13.017 10.268 1.00 86.12 315 LEU A O 1
ATOM 2518 N N . THR A 1 316 ? -13.689 13.956 12.286 1.00 86.81 316 THR A N 1
ATOM 2519 C CA . THR A 1 316 ? -13.620 15.354 11.846 1.00 86.81 316 THR A CA 1
ATOM 2520 C C . THR A 1 316 ? -12.207 15.928 11.990 1.00 86.81 316 THR A C 1
ATOM 2522 O O . THR A 1 316 ? -11.349 15.377 12.687 1.00 86.81 316 THR A O 1
ATOM 2525 N N . ALA A 1 317 ? -11.959 17.080 11.357 1.00 83.31 317 ALA A N 1
ATOM 2526 C CA . ALA A 1 317 ? -10.706 17.816 11.530 1.00 83.31 317 ALA A CA 1
ATOM 2527 C C . ALA A 1 317 ? -10.475 18.239 12.994 1.00 83.31 317 ALA A C 1
ATOM 2529 O O . ALA A 1 317 ? -9.343 18.188 13.464 1.00 83.31 317 ALA A O 1
ATOM 2530 N N . GLU A 1 318 ? -11.537 18.562 13.737 1.00 87.75 318 GLU A N 1
ATOM 2531 C CA . GLU A 1 318 ? -11.477 18.894 15.167 1.00 87.75 318 GLU A CA 1
ATOM 2532 C C . GLU A 1 318 ? -11.044 17.701 16.031 1.00 87.75 318 GLU A C 1
ATOM 2534 O O . GLU A 1 318 ? -10.290 17.865 16.985 1.00 87.75 318 GLU A O 1
ATOM 2539 N N . GLN A 1 319 ? -11.465 16.483 15.681 1.00 86.12 319 GLN A N 1
ATOM 2540 C CA . GLN A 1 319 ? -11.063 15.271 16.403 1.00 86.12 319 GLN A CA 1
ATOM 2541 C C . GLN A 1 319 ? -9.611 14.865 16.105 1.00 86.12 319 GLN A C 1
ATOM 2543 O O . GLN A 1 319 ? -8.939 14.283 16.958 1.00 86.12 319 GLN A O 1
ATOM 2548 N N . ILE A 1 320 ? -9.120 15.167 14.899 1.00 83.62 320 ILE A N 1
ATOM 2549 C CA . ILE A 1 320 ? -7.778 14.782 14.438 1.00 83.62 320 ILE A CA 1
ATOM 2550 C C . ILE A 1 320 ? -6.724 15.833 14.789 1.00 83.62 320 ILE A C 1
ATOM 2552 O O . ILE A 1 320 ? -5.634 15.469 15.230 1.00 83.62 320 ILE A O 1
ATOM 2556 N N . GLY A 1 321 ? -7.034 17.117 14.599 1.00 82.25 321 GLY A N 1
ATOM 2557 C CA . GLY A 1 321 ? -6.112 18.244 14.755 1.00 82.25 321 GLY A CA 1
ATOM 2558 C C . GLY A 1 321 ? -5.298 18.200 16.050 1.00 82.25 321 GLY A C 1
ATOM 2559 O O . GLY A 1 321 ? -4.068 18.188 15.962 1.00 82.25 321 GLY A O 1
ATOM 2560 N N . PRO A 1 322 ? -5.923 18.031 17.232 1.00 86.62 322 PRO A N 1
ATOM 2561 C CA . PRO A 1 322 ? -5.220 18.012 18.515 1.00 86.62 322 PRO A CA 1
ATOM 2562 C C . PRO A 1 322 ? -4.204 16.873 18.668 1.00 86.62 322 PRO A C 1
ATOM 2564 O O . PRO A 1 322 ? -3.443 16.851 19.631 1.00 86.62 322 PRO A O 1
ATOM 2567 N N . ARG A 1 323 ? -4.209 15.887 17.760 1.00 80.69 323 ARG A N 1
ATOM 2568 C CA . ARG A 1 323 ? -3.342 14.701 17.794 1.00 80.69 323 ARG A CA 1
ATOM 2569 C C . ARG A 1 323 ? -2.147 14.791 16.845 1.00 80.69 323 ARG A C 1
ATOM 2571 O O . ARG A 1 323 ? -1.332 13.871 16.826 1.00 80.69 323 ARG A O 1
ATOM 2578 N N . LEU A 1 324 ? -2.054 15.852 16.044 1.00 80.69 324 LEU A N 1
ATOM 2579 C CA . LEU A 1 324 ? -0.925 16.115 15.153 1.00 80.69 324 LEU A CA 1
ATOM 2580 C C . LEU A 1 324 ? 0.124 16.909 15.936 1.00 80.69 324 LEU A C 1
ATOM 2582 O O . LEU A 1 324 ? 0.057 18.129 15.998 1.00 80.69 324 LEU A O 1
ATOM 2586 N N . ASN A 1 325 ? 1.072 16.219 16.565 1.00 81.25 325 ASN A N 1
ATOM 2587 C CA . ASN A 1 325 ? 2.016 16.814 17.517 1.00 81.25 325 ASN A CA 1
ATOM 2588 C C . ASN A 1 325 ? 3.210 17.500 16.843 1.00 81.25 325 ASN A C 1
ATOM 2590 O O . ASN A 1 325 ? 3.987 18.184 17.507 1.00 81.25 325 ASN A O 1
ATOM 2594 N N . THR A 1 326 ? 3.392 17.301 15.537 1.00 82.44 326 THR A N 1
ATOM 2595 C CA . THR A 1 326 ? 4.503 17.884 14.781 1.00 82.44 326 THR A CA 1
ATOM 2596 C C . THR A 1 326 ? 4.058 18.439 13.429 1.00 82.44 326 THR A C 1
ATOM 2598 O O . THR A 1 326 ? 3.150 17.914 12.783 1.00 82.44 326 THR A O 1
ATOM 2601 N N . ASN A 1 327 ? 4.788 19.436 12.920 1.00 80.31 327 ASN A N 1
ATOM 2602 C CA . ASN A 1 327 ? 4.585 19.959 11.564 1.00 80.31 327 ASN A CA 1
ATOM 2603 C C . ASN A 1 327 ? 4.756 18.884 10.484 1.00 80.31 327 ASN A C 1
ATOM 2605 O O . ASN A 1 327 ? 4.106 18.960 9.449 1.00 80.31 327 ASN A O 1
ATOM 2609 N N . LYS A 1 328 ? 5.590 17.861 10.729 1.00 78.38 328 LYS A N 1
ATOM 2610 C CA . LYS A 1 328 ? 5.746 16.714 9.821 1.00 78.38 328 LYS A CA 1
ATOM 2611 C C . LYS A 1 328 ? 4.472 15.873 9.743 1.00 78.38 328 LYS A C 1
ATOM 2613 O O . LYS A 1 328 ? 4.096 15.451 8.656 1.00 78.38 328 LYS A O 1
ATOM 2618 N N . GLU A 1 329 ? 3.808 15.634 10.871 1.00 75.38 329 GLU A N 1
ATOM 2619 C CA . GLU A 1 329 ? 2.536 14.903 10.910 1.00 75.38 329 GLU A CA 1
ATOM 2620 C C . GLU A 1 329 ? 1.406 15.707 10.258 1.00 75.38 329 GLU A C 1
ATOM 2622 O O . GLU A 1 329 ? 0.591 15.127 9.540 1.00 75.38 329 GLU A O 1
ATOM 2627 N N . LEU A 1 330 ? 1.395 17.031 10.450 1.00 77.00 330 LEU A N 1
ATOM 2628 C CA . LEU A 1 330 ? 0.471 17.941 9.774 1.00 77.00 330 LEU A CA 1
ATOM 2629 C C . LEU A 1 330 ? 0.690 17.952 8.254 1.00 77.00 330 LEU A C 1
ATOM 2631 O O . LEU A 1 330 ? -0.255 17.735 7.497 1.00 77.00 330 LEU A O 1
ATOM 2635 N N . ASP A 1 331 ? 1.935 18.131 7.805 1.00 75.12 331 ASP A N 1
ATOM 2636 C CA . ASP A 1 331 ? 2.311 18.071 6.388 1.00 75.12 331 ASP A CA 1
ATOM 2637 C C . ASP A 1 331 ? 1.928 16.722 5.769 1.00 75.12 331 ASP A C 1
ATOM 2639 O O . ASP A 1 331 ? 1.409 16.665 4.652 1.00 75.12 331 ASP A O 1
ATOM 2643 N N . PHE A 1 332 ? 2.164 15.627 6.496 1.00 70.88 332 PHE A N 1
ATOM 2644 C CA . PHE A 1 332 ? 1.796 14.291 6.051 1.00 70.88 332 PHE A CA 1
ATOM 2645 C C . PHE A 1 332 ? 0.280 14.158 5.881 1.00 70.88 332 PHE A C 1
ATOM 2647 O O . PHE A 1 332 ? -0.164 13.688 4.831 1.00 70.88 332 PHE A O 1
ATOM 2654 N N . ALA A 1 333 ? -0.507 14.585 6.875 1.00 70.62 333 ALA A N 1
ATOM 2655 C CA . ALA A 1 333 ? -1.965 14.533 6.827 1.00 70.62 333 ALA A CA 1
ATOM 2656 C C . ALA A 1 333 ? -2.511 15.359 5.650 1.00 70.62 333 ALA A C 1
ATOM 2658 O O . ALA A 1 333 ? -3.298 14.845 4.853 1.00 70.62 333 ALA A O 1
ATOM 2659 N N . VAL A 1 334 ? -2.036 16.592 5.469 1.00 70.50 334 VAL A N 1
ATOM 2660 C CA . VAL A 1 334 ? -2.439 17.463 4.351 1.00 70.50 334 VAL A CA 1
ATOM 2661 C C . VAL A 1 334 ? -2.137 16.816 2.997 1.00 70.50 334 VAL A C 1
ATOM 2663 O O . VAL A 1 334 ? -3.027 16.735 2.152 1.00 70.50 334 VAL A O 1
ATOM 2666 N N . ARG A 1 335 ? -0.928 16.269 2.806 1.00 68.31 335 ARG A N 1
ATOM 2667 C CA . ARG A 1 335 ? -0.519 15.645 1.532 1.00 68.31 335 ARG A CA 1
ATOM 2668 C C . ARG A 1 335 ? -1.265 14.352 1.200 1.00 68.31 335 ARG A C 1
ATOM 2670 O O . ARG A 1 335 ? -1.513 14.093 0.030 1.00 68.31 335 ARG A O 1
ATOM 2677 N N . HIS A 1 336 ? -1.582 13.519 2.193 1.00 62.88 336 HIS A N 1
ATOM 2678 C CA . HIS A 1 336 ? -2.077 12.155 1.945 1.00 62.88 336 HIS A CA 1
ATOM 2679 C C . HIS A 1 336 ? -3.593 12.001 2.081 1.00 62.88 336 HIS A C 1
ATOM 2681 O O . HIS A 1 336 ? -4.136 11.003 1.613 1.00 62.88 336 HIS A O 1
ATOM 2687 N N . SER A 1 337 ? -4.276 12.961 2.707 1.00 57.72 337 SER A N 1
ATOM 2688 C CA . SER A 1 337 ? -5.713 12.844 3.013 1.00 57.72 337 SER A CA 1
ATOM 2689 C C . SER A 1 337 ? -6.593 13.861 2.294 1.00 57.72 337 SER A C 1
ATOM 2691 O O . SER A 1 337 ? -7.798 13.867 2.522 1.00 57.72 337 SER A O 1
ATOM 2693 N N . ASN A 1 338 ? -6.015 14.724 1.451 1.00 59.59 338 ASN A N 1
ATOM 2694 C CA . ASN A 1 338 ? -6.681 15.913 0.903 1.00 59.59 338 ASN A CA 1
ATOM 2695 C C . ASN A 1 338 ? -7.273 16.836 1.983 1.00 59.59 338 ASN A C 1
ATOM 2697 O O . ASN A 1 338 ? -8.217 17.579 1.710 1.00 59.59 338 ASN A O 1
ATOM 2701 N N . PHE A 1 339 ? -6.741 16.818 3.210 1.00 66.69 339 PHE A N 1
ATOM 2702 C CA . PHE A 1 339 ? -7.117 17.849 4.167 1.00 66.69 339 PHE A CA 1
ATOM 2703 C C . PHE A 1 339 ? -6.718 19.205 3.605 1.00 66.69 339 PHE A C 1
ATOM 2705 O O . PHE A 1 339 ? -5.567 19.401 3.205 1.00 66.69 339 PHE A O 1
ATOM 2712 N N . LYS A 1 340 ? -7.631 20.174 3.644 1.00 70.31 340 LYS A N 1
ATOM 2713 C CA . LYS A 1 340 ? -7.199 21.557 3.496 1.00 70.31 340 LYS A CA 1
ATOM 2714 C C . LYS A 1 340 ? -6.430 21.902 4.761 1.00 70.31 340 LYS A C 1
ATOM 2716 O O . LYS A 1 340 ? -6.940 21.724 5.864 1.00 70.31 340 LYS A O 1
ATOM 2721 N N . LEU A 1 341 ? -5.209 22.406 4.600 1.00 75.31 341 LEU A N 1
ATOM 2722 C CA . LEU A 1 341 ? -4.396 22.878 5.723 1.00 75.31 341 LEU A CA 1
ATOM 2723 C C . LEU A 1 341 ? -5.206 23.825 6.624 1.00 75.31 341 LEU A C 1
ATOM 2725 O O . LEU A 1 341 ? -5.135 23.712 7.838 1.00 75.31 341 LEU A O 1
ATOM 2729 N N . LEU A 1 342 ? -6.035 24.680 6.020 1.00 78.56 342 LEU A N 1
ATOM 2730 C CA . LEU A 1 342 ? -6.911 25.628 6.712 1.00 78.56 342 LEU A CA 1
ATOM 2731 C C . LEU A 1 342 ? -8.001 24.975 7.577 1.00 78.56 342 LEU A C 1
ATOM 2733 O O . LEU A 1 342 ? -8.448 25.608 8.524 1.00 78.56 342 LEU A O 1
ATOM 2737 N N . ASP A 1 343 ? -8.400 23.736 7.286 1.00 79.94 343 ASP A N 1
ATOM 2738 C CA . ASP A 1 343 ? -9.412 23.018 8.069 1.00 79.94 343 ASP A CA 1
ATOM 2739 C C . ASP A 1 343 ? -8.771 22.303 9.272 1.00 79.94 343 ASP A C 1
ATOM 2741 O O . ASP A 1 343 ? -9.402 22.147 10.309 1.00 79.94 343 ASP A O 1
ATOM 2745 N N . LEU A 1 344 ? -7.509 21.868 9.155 1.00 80.06 344 LEU A N 1
ATOM 2746 C CA . LEU A 1 344 ? -6.787 21.132 10.205 1.00 80.06 344 LEU A CA 1
ATOM 2747 C C . LEU A 1 344 ? -5.985 22.030 11.149 1.00 80.06 344 LEU A C 1
ATOM 2749 O O . LEU A 1 344 ? -5.946 21.784 12.354 1.00 80.06 344 LEU A O 1
ATOM 2753 N N . LEU A 1 345 ? -5.298 23.030 10.593 1.00 84.25 345 LEU A N 1
ATOM 2754 C CA . LEU A 1 345 ? -4.352 23.880 11.312 1.00 84.25 345 LEU A CA 1
ATOM 2755 C C . LEU A 1 345 ? -4.977 24.572 12.538 1.00 84.25 345 LEU A C 1
ATOM 2757 O O . LEU A 1 345 ? -4.322 24.551 13.577 1.00 84.25 345 LEU A O 1
ATOM 2761 N N . PRO A 1 346 ? -6.222 25.099 12.495 1.00 88.81 346 PRO A N 1
ATOM 2762 C CA . PRO A 1 346 ? -6.832 25.754 13.657 1.00 88.81 346 PRO A CA 1
ATOM 2763 C C . PRO A 1 346 ? -7.026 24.833 14.868 1.00 88.81 346 PRO A C 1
ATOM 2765 O O . PRO A 1 346 ? -7.115 25.310 15.996 1.00 88.81 346 PRO A O 1
ATOM 2768 N N . HIS A 1 347 ? -7.099 23.521 14.639 1.00 89.31 347 HIS A N 1
ATOM 2769 C CA . HIS A 1 347 ? -7.303 22.517 15.682 1.00 89.31 347 HIS A CA 1
ATOM 2770 C C . HIS A 1 347 ? -5.995 21.844 16.126 1.00 89.31 347 HIS A C 1
ATOM 2772 O O . HIS A 1 347 ? -6.007 21.058 17.072 1.00 89.31 347 HIS A O 1
ATOM 2778 N N . ALA A 1 348 ? -4.873 22.111 15.449 1.00 86.25 348 ALA A N 1
ATOM 2779 C CA . ALA A 1 348 ? -3.569 21.572 15.823 1.00 86.25 348 ALA A CA 1
ATOM 2780 C C . ALA A 1 348 ? -3.053 22.201 17.133 1.00 86.25 348 ALA A C 1
ATOM 2782 O O . ALA A 1 348 ? -3.456 23.315 17.467 1.00 86.25 348 ALA A O 1
ATOM 2783 N N . PRO A 1 349 ? -2.142 21.547 17.878 1.00 90.00 349 PRO A N 1
ATOM 2784 C CA . PRO A 1 349 ? -1.503 22.156 19.042 1.00 90.00 349 PRO A CA 1
ATOM 2785 C C . PRO A 1 349 ? -0.836 23.493 18.693 1.00 90.00 349 PRO A C 1
ATOM 2787 O O . PRO A 1 349 ? -0.248 23.634 17.619 1.00 90.00 349 PRO A O 1
ATOM 2790 N N . GLU A 1 350 ? -0.871 24.459 19.615 1.00 89.50 350 GLU A N 1
ATOM 2791 C CA . GLU A 1 350 ? -0.319 25.809 19.399 1.00 89.50 350 GLU A CA 1
ATOM 2792 C C . GLU A 1 350 ? 1.147 25.786 18.941 1.00 89.50 350 GLU A C 1
ATOM 2794 O O . GLU A 1 350 ? 1.546 26.582 18.097 1.00 89.50 350 GLU A O 1
ATOM 2799 N N . THR A 1 351 ? 1.939 24.827 19.427 1.00 88.69 351 THR A N 1
ATOM 2800 C CA . THR A 1 351 ? 3.339 24.628 19.021 1.00 88.69 351 THR A CA 1
ATOM 2801 C C . THR A 1 351 ? 3.488 24.301 17.535 1.00 88.69 351 THR A C 1
ATOM 2803 O O . THR A 1 351 ? 4.420 24.772 16.887 1.00 88.69 351 THR A O 1
ATOM 2806 N N . VAL A 1 352 ? 2.559 23.525 16.976 1.00 86.06 352 VAL A N 1
ATOM 2807 C CA . VAL A 1 352 ? 2.529 23.168 15.553 1.00 86.06 352 VAL A CA 1
ATOM 2808 C C . VAL A 1 352 ? 2.021 24.338 14.719 1.00 86.06 352 VAL A C 1
ATOM 2810 O O . VAL A 1 352 ? 2.557 24.603 13.642 1.00 86.06 352 VAL A O 1
ATOM 2813 N N . GLN A 1 353 ? 1.027 25.074 15.227 1.00 88.38 353 GLN A N 1
ATOM 2814 C CA . GLN A 1 353 ? 0.540 26.294 14.582 1.00 88.38 353 GLN A CA 1
ATOM 2815 C C . GLN A 1 353 ? 1.650 27.348 14.473 1.00 88.38 353 GLN A C 1
ATOM 2817 O O . GLN A 1 353 ? 1.911 27.856 13.382 1.00 88.38 353 GLN A O 1
ATOM 2822 N N . ALA A 1 354 ? 2.354 27.616 15.576 1.00 85.56 354 ALA A N 1
ATOM 2823 C CA . ALA A 1 354 ? 3.463 28.563 15.635 1.00 85.56 354 ALA A CA 1
ATOM 2824 C C . ALA A 1 354 ? 4.620 28.141 14.720 1.00 85.56 354 ALA A C 1
ATOM 2826 O O . ALA A 1 354 ? 5.028 28.916 13.858 1.00 85.56 354 ALA A O 1
ATOM 2827 N N . GLY A 1 355 ? 5.069 26.884 14.805 1.00 83.56 355 GLY A N 1
ATOM 2828 C CA . GLY A 1 355 ? 6.134 26.386 13.931 1.00 83.56 355 GLY A CA 1
ATOM 2829 C C . GLY A 1 355 ? 5.743 26.374 12.448 1.00 83.56 355 GLY A C 1
ATOM 2830 O O . GLY A 1 355 ? 6.604 26.384 11.567 1.00 83.56 355 GLY A O 1
ATOM 2831 N N . ARG A 1 356 ? 4.438 26.310 12.128 1.00 84.00 356 ARG A N 1
ATOM 2832 C CA . ARG A 1 356 ? 3.973 26.415 10.738 1.00 84.00 356 ARG A CA 1
ATOM 2833 C C . ARG A 1 356 ? 4.052 27.854 10.251 1.00 84.00 356 ARG A C 1
ATOM 2835 O O . ARG A 1 356 ? 4.542 28.075 9.148 1.00 84.00 356 ARG A O 1
ATOM 2842 N N . LEU A 1 357 ? 3.620 28.794 11.088 1.00 81.94 357 LEU A N 1
ATOM 2843 C CA . LEU A 1 357 ? 3.724 30.221 10.820 1.00 81.94 357 LEU A CA 1
ATOM 2844 C C . LEU A 1 357 ? 5.182 30.631 10.580 1.00 81.94 357 LEU A C 1
ATOM 2846 O O . LEU A 1 357 ? 5.447 31.299 9.590 1.00 81.94 357 LEU A O 1
ATOM 2850 N N . GLU A 1 358 ? 6.110 30.182 11.434 1.00 80.38 358 GLU A N 1
ATOM 2851 C CA . GLU A 1 358 ? 7.559 30.427 11.313 1.00 80.38 358 GLU A CA 1
ATOM 2852 C C . GLU A 1 358 ? 8.103 29.953 9.955 1.00 80.38 358 GLU A C 1
ATOM 2854 O O . GLU A 1 358 ? 8.702 30.738 9.219 1.00 80.38 358 GLU A O 1
ATOM 2859 N N . ARG A 1 359 ? 7.764 28.722 9.546 1.00 79.62 359 ARG A N 1
ATOM 2860 C CA . ARG A 1 359 ? 8.119 28.195 8.218 1.00 79.62 359 ARG A CA 1
ATOM 2861 C C . ARG A 1 359 ? 7.554 29.018 7.066 1.00 79.62 359 ARG A C 1
ATOM 2863 O O . ARG A 1 359 ? 8.264 29.252 6.091 1.00 79.62 359 ARG A O 1
ATOM 2870 N N . ASP A 1 360 ? 6.286 29.414 7.150 1.00 75.94 360 ASP A N 1
ATOM 2871 C CA . ASP A 1 360 ? 5.614 30.149 6.075 1.00 75.94 360 ASP A CA 1
ATOM 2872 C C . ASP A 1 360 ? 6.195 31.577 5.913 1.00 75.94 360 ASP A C 1
ATOM 2874 O O . ASP A 1 360 ? 6.115 32.146 4.823 1.00 75.94 360 ASP A O 1
ATOM 2878 N N . ILE A 1 361 ? 6.836 32.133 6.954 1.00 75.94 361 ILE A N 1
ATOM 2879 C CA . ILE A 1 361 ? 7.556 33.425 6.919 1.00 75.94 361 ILE A CA 1
ATOM 2880 C C . ILE A 1 361 ? 9.086 33.294 6.786 1.00 75.94 361 ILE A C 1
ATOM 2882 O O . ILE A 1 361 ? 9.777 34.312 6.755 1.00 75.94 361 ILE A O 1
ATOM 2886 N N . GLY A 1 362 ? 9.615 32.072 6.659 1.00 60.03 362 GLY A N 1
ATOM 2887 C CA . GLY A 1 362 ? 11.034 31.806 6.399 1.00 60.03 362 GLY A CA 1
ATOM 2888 C C . GLY A 1 362 ? 11.968 31.944 7.609 1.00 60.03 362 GLY A C 1
ATOM 2889 O O . GLY A 1 362 ? 13.147 32.247 7.415 1.00 60.03 362 GLY A O 1
ATOM 2890 N N . LEU A 1 363 ? 11.448 31.747 8.824 1.00 47.81 363 LEU A N 1
ATOM 2891 C CA . LEU A 1 363 ? 12.206 31.633 10.080 1.00 47.81 363 LEU A CA 1
ATOM 2892 C C . LEU A 1 363 ? 12.372 30.157 10.463 1.00 47.81 363 LEU A C 1
ATOM 2894 O O . LEU A 1 363 ? 13.453 29.830 11.004 1.00 47.81 363 LEU A O 1
#

Nearest PDB structures (foldseek):
  6ixo-assembly1_A  TM=1.478E-01  e=5.885E-02  Saccharomyces cerevisiae S288C
  7ni5-assembly1_A  TM=2.552E-01  e=1.299E+00  Homo sapiens
  7ni5-assembly1_B  TM=2.570E-01  e=6.105E+00  Homo sapiens

Foldseek 3Di:
DDDDLVVLLVQCVVCLVVLVVVSVLVSCLRPVVSSLVSLLPDPCVLSSLVSLLVDLAQSSLQSNLSNCLPCLVSDQLLSLLSSLVSNLVLLLDPVVVVRQDPRGRVVVNVVLVVVCVVPPPDDSSLVSSLVSLVSSCVVVVVVLVVLQCLLQDFDLPPPPSSDVSPVAQALCVLVVCVSSPDDLVSLQVSLVVSQVVCLVVLRHDLSSLSSNAPDPVSFLQVLLSSLCSLDPLPDDPVPDDPVSLVSLVSSLLSLLRHPDQQPQVSNQSNLSSSQSDHCVVVPPDTSLVSNVVSLVRSPPDSLLSLLSCVLVVSDALLRCLCVQQALVSLSSSCSNNVDDSVRNLVNHPPVRVVVVVCVVVVD

Sequence (363 aa):
MTQSPFQFATRLDAALEKLFYPDIEWVFEQDFEGAIAHIHDTEKPEYITNVLLERKTPILARAVLRLLQLAPDTLSLRLLNQTVDITTTLYNSSDAAEHFPVECGRTLYDELNHFTSTNPGASVREYLTRLLYRTMFQKAPESRQWIRDNFLSYDPMDLTSMSQSLGRIDGRMLIIMNYIGLDNQLIRDRAREVLDVQLAQGAADAQLVLLLSGQPEFDMTYLAKVAEHYYKPNEPRVMMQQSNNNHLRVLGDALIANAQVDQVEDIGLCIKAIAGMDPSLLPGRSGGDLLLDFIQHTSTNNSKRHAALYQRNILTAEQIGPRLNTNKELDFAVRHSNFKLLDLLPHAPETVQAGRLERDIGL

Radius of gyration: 23.0 Å; Cα contacts (8 Å, |Δi|>4): 399; chains: 1; bounding box: 59×58×55 Å

Mean predicted aligned error: 12.22 Å

Solvent-accessible surface area (backbone atoms only — not comparable to full-atom values): 20184 Å² total; per-residue (Å²): 134,85,77,55,74,68,63,50,53,56,49,46,52,56,19,60,76,66,65,40,56,71,56,42,52,49,47,41,73,74,38,47,69,61,48,48,53,53,44,67,74,41,100,52,45,55,61,53,44,52,59,42,65,76,45,92,43,42,62,40,39,50,48,40,57,51,50,51,69,71,44,46,90,61,58,46,52,36,58,56,52,50,41,37,51,45,50,41,54,47,61,72,40,96,56,26,72,73,48,26,42,81,92,70,22,30,66,61,51,51,51,50,50,51,49,42,71,75,34,77,89,56,59,65,50,57,51,47,46,52,53,52,54,50,52,37,41,74,73,36,59,64,56,42,58,51,54,52,48,46,70,76,64,40,49,64,84,39,85,72,52,49,46,69,32,61,73,67,53,46,66,59,47,54,58,53,41,44,74,62,69,46,51,71,65,61,56,26,54,53,40,46,57,33,44,55,54,17,51,77,71,75,62,57,61,53,42,46,55,43,54,38,63,88,40,90,88,56,38,49,62,58,53,18,57,59,28,41,75,78,32,56,69,84,62,69,73,88,75,61,55,77,70,52,56,57,39,44,50,47,47,52,53,46,47,62,74,58,66,56,56,86,46,38,67,40,51,32,51,25,43,20,23,59,68,55,47,65,49,84,83,49,76,91,60,51,28,51,52,51,55,52,52,50,45,67,73,61,80,64,70,47,46,63,52,53,24,49,30,37,69,68,70,63,46,53,45,71,76,47,13,64,70,33,85,37,60,68,43,46,52,48,26,32,74,74,37,72,44,55,59,82,65,30,47,83,36,27,40,67,70,30,43,51,56,47,53,36,57,78,73,74,105

Secondary structure (DSSP, 8-state):
-PPPHHHHHHHHHHHHHTT-HHHHHHHHHH-HHHHHHHHHHSS-HHHHHHHHHTS--HHHHHHHHHHHHH-GGG--HHHHHHHHHHHHHHHTSTTHHHHS-TTTTHHHHHHHHHHHHHSTT--HHHHHHHHHHHHHHHH-HHHHHHHHHHHHH--TT-TTTS-GGG----TTHHHHHHHTT--HHHHHHHHHHHHHHHHHTT---GGGHHHHTT-TTS-HHHHHHHHHHH--TTS-GGG--HHHHHHHHHHHHHHHHH--TT-HHHHHHHHHHHH---GGGSTT--HHHHHHHHHHHT-SSHHHHHHHHHHTTSS-HHHHGGG--SHHHHHHHHHHH---HHHHGGGS-HHHHHHHHHHHTT-

pLDDT: mean 74.85, std 10.73, range [40.25, 90.88]